Protein 1T4W (pdb70)

Sequence (196 aa):
EKWMEIDVLKQKVAKSSDMAFAISSEHEKYLWTKMGCLVPIQVKWKLDKRHFNSNLSLRIRFVKYDKKENVEYAIRNPRSDVMKCRSHTEREQHFPFDSFFYIRNSEHEFSYSAEKGSTFTLIMYPGAVQANFDIIFMCQEKCLDLDDRRKTMCLAVFLDDENGNEILHAYIKQVRIVAYPRRDWKNFCEREDAKQ

Secondary structure (DSSP, 8-state):
--EEEEEE-HHHHTT-SSEEEEE-TT--EEEEE-TT--EEEEEEEE--TTTTT---EEEEEEEEE-SSS-HHHHTT-TT-BPPPPHHHHHT--SSSTT-SEEEES-SSEEEEE-BTBSEEEEE--TT--EEEEEEEESS-GGGS-HHHHTSEEEEEEEEE-TTS-EEEEEEEEEEEE-S-HHHHHHHHHHHHHH--

Solvent-accessible surface area: 10783 Å² total; per-residue (Å²): 132,7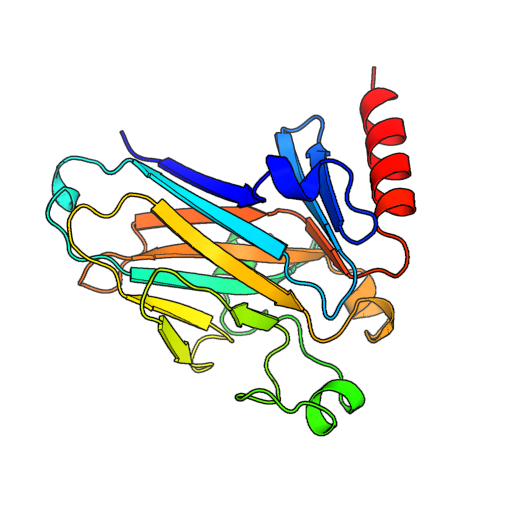8,120,10,77,2,45,3,40,85,136,125,0,52,195,29,84,47,13,0,21,11,71,9,53,124,147,65,27,18,0,4,0,72,41,42,22,80,0,8,2,36,0,90,6,86,30,15,155,195,11,142,117,15,75,9,28,0,64,0,6,2,0,32,25,38,156,189,54,94,27,77,133,0,0,101,14,57,169,6,19,6,124,18,26,168,56,21,40,128,180,16,156,64,165,14,99,93,2,4,1,9,5,108,111,27,98,11,124,84,59,63,46,57,157,164,4,12,13,7,32,0,71,9,124,63,50,8,86,51,0,49,7,14,0,16,0,40,0,39,29,175,44,14,88,109,93,25,91,163,72,25,12,0,0,0,0,1,0,9,16,102,128,52,84,59,20,19,56,12,54,0,51,35,1,72,0,16,65,136,0,61,151,26,61,98,75,13,30,105,141,28,117,62,100,223

Foldseek 3Di:
DKAKEKDWPCVVQVDDFFKHWDAFPVRFIEIEGAFPDWTKMKMFMDDDDVQQQFFKKKKKAKFWAAPVADDVRTVQQLPGHDWAAPVLLVVAPDPPSGHQKDKAPWPFDWDFDSVSHTIIMGGGGRNDGMIIIIMGGRHFLVRDDPVRNNIFMKIKMFMATPVGHTDYMYIRRGYHHDDGNVVVVVVSVVVRVVVD

Organism: Caenorhabditis elegans (NCBI:txid6239)

Nearest PDB structures (foldseek):
  1t4w-assembly1_A  TM=1.005E+00  e=4.406E-43  Caenorhabditis elegans
  7b4b-assembly1_D  TM=7.437E-01  e=6.071E-10  Homo sapiens
  2x0v-assembly1_A  TM=7.524E-01  e=1.869E-09  Homo sapiens
  8rbb-assembly1_A  TM=7.279E-01  e=1.411E-09  Homo sapiens
  4mzr-assembly1_B  TM=7.602E-01  e=5.143E-09  Homo sapiens

Structure (mmCIF, N/CA/C/O backbone):
data_1T4W
#
_entry.id   1T4W
#
_cell.length_a   39.360
_cell.length_b   68.430
_cell.length_c   88.180
_cell.angle_alpha   90.00
_cell.angle_beta   90.00
_cell.angle_gamma   90.00
#
_symmetry.space_group_name_H-M   'P 21 21 21'
#
loop_
_entity.id
_entity.type
_entity.pdbx_description
1 polymer 'C.Elegans p53 tumor suppressor-like transcription factor'
2 non-polymer 'ZINC ION'
3 water water
#
loop_
_atom_site.group_PDB
_atom_site.id
_atom_site.type_symbol
_atom_site.label_atom_id
_atom_site.label_alt_id
_atom_site.label_comp_id
_atom_site.label_asym_id
_atom_site.label_entity_id
_atom_site.label_seq_id
_atom_site.pdbx_PDB_ins_code
_atom_site.Cartn_x
_atom_site.Cartn_y
_atom_site.Cartn_z
_atom_site.occupancy
_atom_site.B_iso_or_equiv
_atom_site.auth_seq_id
_atom_site.auth_comp_id
_atom_site.auth_asym_id
_atom_site.auth_atom_id
_atom_site.pdbx_PDB_model_num
ATOM 1 N N . GLU A 1 1 ? 53.212 37.898 8.510 1.00 63.02 223 GLU A N 1
ATOM 2 C CA . GLU A 1 1 ? 52.162 37.056 7.865 1.00 61.74 223 GLU A CA 1
ATOM 3 C C . GLU A 1 1 ? 50.919 37.876 7.518 1.00 64.18 223 GLU A C 1
ATOM 4 O O . GLU A 1 1 ? 50.672 38.178 6.348 1.00 65.67 223 GLU A O 1
ATOM 10 N N . LYS A 1 2 ? 50.128 38.212 8.535 1.00 47.92 224 LYS A N 1
ATOM 11 C CA . LYS A 1 2 ? 48.921 39.002 8.328 1.00 40.15 224 LYS A CA 1
ATOM 12 C C . LYS A 1 2 ? 48.662 39.940 9.503 1.00 26.72 224 LYS A C 1
ATOM 13 O O . LYS A 1 2 ? 48.928 39.601 10.656 1.00 32.30 224 LYS A O 1
ATOM 19 N N . TRP A 1 3 ? 48.156 41.130 9.213 1.00 23.72 225 TRP A N 1
ATOM 20 C CA . TRP A 1 3 ? 47.835 42.072 10.286 1.00 21.65 225 TRP A CA 1
ATOM 21 C C . TRP A 1 3 ? 46.777 43.049 9.824 1.00 29.67 225 TRP A C 1
ATOM 22 O O . TRP A 1 3 ? 46.486 43.151 8.620 1.00 24.26 225 TRP A O 1
ATOM 33 N N . MET A 1 4 ? 46.186 43.752 10.785 1.00 24.45 226 MET A N 1
ATOM 34 C CA . MET A 1 4 ? 45.195 44.773 10.470 1.00 24.47 226 MET A CA 1
ATOM 35 C C . MET A 1 4 ? 45.278 45.877 11.505 1.00 26.16 226 MET A C 1
ATOM 36 O O . MET A 1 4 ? 45.567 45.629 12.676 1.00 29.33 226 MET A O 1
ATOM 41 N N . GLU A 1 5 ? 45.063 47.107 11.060 1.00 25.21 227 GLU A N 1
ATOM 42 C CA . GLU A 1 5 ? 45.115 48.254 11.950 1.00 24.93 227 GLU A CA 1
ATOM 43 C C . GLU A 1 5 ? 43.985 49.190 11.622 1.00 27.78 227 GLU A C 1
ATOM 44 O O . GLU A 1 5 ? 43.578 49.283 10.462 1.00 19.57 227 GLU A O 1
ATOM 50 N N . ILE A 1 6 ? 43.461 49.863 12.645 1.00 19.80 228 ILE A N 1
ATOM 51 C CA . ILE A 1 6 ? 42.441 50.861 12.411 1.00 20.76 228 ILE A CA 1
ATOM 52 C C . ILE A 1 6 ? 43.033 52.165 12.972 1.00 21.56 228 ILE A C 1
ATOM 53 O O . ILE A 1 6 ? 43.646 52.164 14.026 1.00 20.26 228 ILE A O 1
ATOM 58 N N . ASP A 1 7 ? 42.897 53.265 12.237 1.00 17.61 229 ASP A N 1
ATOM 59 C CA . ASP A 1 7 ? 43.436 54.544 12.688 1.00 24.20 229 ASP A CA 1
ATOM 60 C C . ASP A 1 7 ? 42.585 55.678 12.151 1.00 20.67 229 ASP A C 1
ATOM 61 O O . ASP A 1 7 ? 41.790 55.481 11.240 1.00 18.39 229 ASP A O 1
ATOM 66 N N . VAL A 1 8 ? 42.741 56.874 12.702 1.00 23.46 230 VAL A N 1
ATOM 67 C CA . VAL A 1 8 ? 41.999 57.994 12.130 1.00 29.36 230 VAL A CA 1
ATOM 68 C C . VAL A 1 8 ? 42.973 58.567 11.086 1.00 29.13 230 VAL A C 1
ATOM 69 O O . VAL A 1 8 ? 44.160 58.278 11.132 1.00 34.90 230 VAL A O 1
ATOM 73 N N . LEU A 1 9 ? 42.475 59.339 10.131 1.00 29.66 231 LEU A N 1
ATOM 74 C CA . LEU A 1 9 ? 43.349 59.952 9.136 1.00 23.18 231 LEU A CA 1
ATOM 75 C C . LEU A 1 9 ? 44.026 61.124 9.850 1.00 30.39 231 LEU A C 1
ATOM 76 O O . LEU A 1 9 ? 43.468 62.208 9.931 1.00 27.81 231 LEU A O 1
ATOM 81 N N . LYS A 1 10 ? 45.228 60.883 10.363 1.00 25.42 232 LYS A N 1
ATOM 82 C CA . LYS A 1 10 ? 45.982 61.862 11.127 1.00 45.45 232 LYS A CA 1
ATOM 83 C C . LYS A 1 10 ? 46.099 63.262 10.565 1.00 49.50 232 LYS A C 1
ATOM 84 O O . LYS A 1 10 ? 45.960 64.239 11.300 1.00 45.64 232 LYS A O 1
ATOM 90 N N . GLN A 1 11 ? 46.350 63.370 9.270 1.00 43.57 233 GLN A N 1
ATOM 91 C CA . GLN A 1 11 ? 46.479 64.676 8.649 1.00 54.86 233 GLN A CA 1
ATOM 92 C C . GLN A 1 11 ? 45.366 65.590 9.134 1.00 49.10 233 GLN A C 1
ATOM 93 O O . GLN A 1 11 ? 45.618 66.640 9.716 1.00 58.88 233 GLN A O 1
ATOM 99 N N . LYS A 1 12 ? 44.128 65.179 8.910 1.00 46.92 234 LYS A N 1
ATOM 100 C CA . LYS A 1 12 ? 42.990 65.995 9.303 1.00 47.34 234 LYS A CA 1
ATOM 101 C C . LYS A 1 12 ? 42.746 66.080 10.804 1.00 38.63 234 LYS A C 1
ATOM 102 O O . LYS A 1 12 ? 42.446 67.146 11.331 1.00 49.99 234 LYS A O 1
ATOM 108 N N . VAL A 1 13 ? 42.883 64.965 11.502 1.00 43.21 235 VAL A N 1
ATOM 109 C CA . VAL A 1 13 ? 42.641 64.966 12.937 1.00 48.69 235 VAL A CA 1
ATOM 110 C C . VAL A 1 13 ? 43.645 65.802 13.740 1.00 42.51 235 VAL A C 1
ATOM 111 O O . VAL A 1 13 ? 43.274 66.461 14.709 1.00 49.14 235 VAL A O 1
ATOM 115 N N . ALA A 1 14 ? 44.901 65.781 13.308 1.00 46.04 236 ALA A N 1
ATOM 116 C CA . ALA A 1 14 ? 46.010 66.493 13.945 1.00 33.80 236 ALA A CA 1
ATOM 117 C C . ALA A 1 14 ? 45.714 67.725 14.817 1.00 38.25 236 ALA A C 1
ATOM 118 O O . ALA A 1 14 ? 46.065 67.740 15.997 1.00 40.26 236 ALA A O 1
ATOM 120 N N . LYS A 1 15 ? 45.087 68.755 14.256 1.00 31.43 237 LYS A N 1
ATOM 121 C CA . LYS A 1 15 ? 44.797 69.967 15.033 1.00 35.27 237 LYS A CA 1
ATOM 122 C C . LYS A 1 15 ? 43.328 70.352 15.085 1.00 43.06 237 LYS A C 1
ATOM 123 O O . LYS A 1 15 ? 42.997 71.495 15.396 1.00 34.68 237 LYS A O 1
ATOM 129 N N . SER A 1 16 ? 42.447 69.399 14.796 1.00 32.93 238 SER A N 1
ATOM 130 C CA . SER A 1 16 ? 41.018 69.664 14.798 1.00 22.37 238 SER A CA 1
ATOM 131 C C . SER A 1 16 ? 40.476 69.984 16.193 1.00 30.98 238 SER A C 1
ATOM 132 O O . SER A 1 16 ? 40.929 69.422 17.188 1.00 27.53 238 SER A O 1
ATOM 135 N N . SER A 1 17 ? 39.501 70.886 16.257 1.00 26.15 239 SER A N 1
ATOM 136 C CA . SER A 1 17 ? 38.875 71.239 17.527 1.00 35.31 239 SER A CA 1
ATOM 137 C C . SER A 1 17 ? 37.845 70.187 17.890 1.00 30.79 239 SER A C 1
ATOM 138 O O . SER A 1 17 ? 37.556 69.980 19.061 1.00 35.37 239 SER A O 1
ATOM 141 N N . ASP A 1 18 ? 37.312 69.521 16.870 1.00 26.30 240 ASP A N 1
ATOM 142 C CA . ASP A 1 18 ? 36.253 68.525 17.026 1.00 28.15 240 ASP A CA 1
ATOM 143 C C . ASP A 1 18 ? 36.617 67.097 17.357 1.00 26.97 240 ASP A C 1
ATOM 144 O O . ASP A 1 18 ? 35.722 66.299 17.654 1.00 23.24 240 ASP A O 1
ATOM 149 N N . MET A 1 19 ? 37.898 66.760 17.259 1.00 24.96 241 MET A N 1
ATOM 150 C CA . MET A 1 19 ? 38.344 65.392 17.536 1.00 22.21 241 MET A CA 1
ATOM 151 C C . MET A 1 19 ? 39.838 65.357 17.739 1.00 18.88 241 MET A C 1
ATOM 152 O O . MET A 1 19 ? 40.550 66.251 17.296 1.00 23.94 241 MET A O 1
ATOM 157 N N . ALA A 1 20 ? 40.306 64.290 18.375 1.00 21.77 242 ALA A N 1
ATOM 158 C CA . ALA A 1 20 ? 41.717 64.118 18.679 1.00 22.91 242 ALA A CA 1
ATOM 159 C C . ALA A 1 20 ? 41.973 62.630 18.892 1.00 29.26 242 ALA A C 1
ATOM 160 O O . ALA A 1 20 ? 41.105 61.897 19.377 1.00 21.93 242 ALA A O 1
ATOM 162 N N . PHE A 1 21 ? 43.178 62.201 18.548 1.00 27.10 243 PHE A N 1
ATOM 163 C CA . PHE A 1 21 ? 43.570 60.802 18.649 1.00 28.96 243 PHE A CA 1
ATOM 164 C C . PHE A 1 21 ? 44.897 60.698 19.363 1.00 30.45 243 PHE A C 1
ATOM 165 O O . PHE A 1 21 ? 45.737 61.585 19.247 1.00 32.62 243 PHE A O 1
ATOM 173 N N . ALA A 1 22 ? 45.088 59.625 20.119 1.00 23.51 244 ALA A N 1
ATOM 174 C CA . ALA A 1 22 ? 46.357 59.436 20.802 1.00 23.63 244 ALA A CA 1
ATOM 175 C C . ALA A 1 22 ? 46.563 57.954 21.072 1.00 31.47 244 ALA A C 1
ATOM 176 O O . ALA A 1 22 ? 45.640 57.138 20.932 1.00 22.33 244 ALA A O 1
ATOM 178 N N . ILE A 1 23 ? 47.786 57.622 21.460 1.00 26.42 245 ILE A N 1
ATOM 179 C CA . ILE A 1 23 ? 48.165 56.260 21.772 1.00 27.69 245 ILE A CA 1
ATOM 180 C C . ILE A 1 23 ? 48.573 56.315 23.214 1.00 32.29 245 ILE A C 1
ATOM 181 O O . ILE A 1 23 ? 49.100 57.334 23.654 1.00 30.59 245 ILE A O 1
ATOM 186 N N . SER A 1 24 ? 48.331 55.236 23.953 1.00 21.12 246 SER A N 1
ATOM 187 C CA . SER A 1 24 ? 48.718 55.205 25.350 1.00 24.09 246 SER A CA 1
ATOM 188 C C . SER A 1 24 ? 50.161 54.724 25.414 1.00 42.56 246 SER A C 1
ATOM 189 O O . SER A 1 24 ? 50.746 54.364 24.388 1.00 35.31 246 SER A O 1
ATOM 192 N N . SER A 1 25 ? 50.735 54.729 26.611 1.00 38.18 247 SER A N 1
ATOM 193 C CA . SER A 1 25 ? 52.102 54.267 26.788 1.00 54.29 247 SER A CA 1
ATOM 194 C C . SER A 1 25 ? 52.134 52.792 26.405 1.00 50.95 247 SER A C 1
ATOM 195 O O . SER A 1 25 ? 53.177 52.268 26.033 1.00 52.33 247 SER A O 1
ATOM 198 N N . GLU A 1 26 ? 50.981 52.129 26.493 1.00 49.35 248 GLU A N 1
ATOM 199 C CA . GLU A 1 26 ? 50.885 50.718 26.132 1.00 48.44 248 GLU A CA 1
ATOM 200 C C . GLU A 1 26 ? 50.555 50.555 24.649 1.00 41.09 248 GLU A C 1
ATOM 201 O O . GLU A 1 26 ? 50.266 49.458 24.182 1.00 39.47 248 GLU A O 1
ATOM 207 N N . HIS A 1 27 ? 50.581 51.661 23.918 1.00 36.21 249 HIS A N 1
ATOM 208 C CA . HIS A 1 27 ? 50.318 51.642 22.478 1.00 45.78 249 HIS A CA 1
ATOM 209 C C . HIS A 1 27 ? 48.883 51.344 22.009 1.00 44.09 249 HIS A C 1
ATOM 210 O O . HIS A 1 27 ? 48.663 51.012 20.852 1.00 35.37 249 HIS A O 1
ATOM 217 N N . GLU A 1 28 ? 47.917 51.458 22.909 1.00 33.16 250 GLU A N 1
ATOM 218 C CA . GLU A 1 28 ? 46.523 51.251 22.569 1.00 27.00 250 GLU A CA 1
ATOM 219 C C . GLU A 1 28 ? 46.002 52.582 22.042 1.00 22.74 250 GLU A C 1
ATOM 220 O O . GLU A 1 28 ? 46.512 53.650 22.408 1.00 19.13 250 GLU A O 1
ATOM 226 N N . LYS A 1 29 ? 44.986 52.528 21.192 1.00 22.21 251 LYS A N 1
ATOM 227 C CA . LYS A 1 29 ? 44.467 53.733 20.567 1.00 18.47 251 LYS A CA 1
ATOM 228 C C . LYS A 1 29 ? 43.256 54.368 21.220 1.00 19.84 251 LYS A C 1
ATOM 229 O O . LYS A 1 29 ? 42.299 53.683 21.573 1.00 20.87 251 LYS A O 1
ATOM 235 N N . TYR A 1 30 ? 43.304 55.691 21.348 1.00 19.62 252 TYR A N 1
ATOM 236 C CA . TYR A 1 30 ? 42.224 56.457 21.976 1.00 26.44 252 TYR A CA 1
ATOM 237 C C . TYR A 1 30 ? 41.714 57.568 21.079 1.00 23.20 252 TYR A C 1
ATOM 238 O O . TYR A 1 30 ? 42.485 58.318 20.480 1.00 21.92 252 TYR A O 1
ATOM 247 N N . LEU A 1 31 ? 40.399 57.672 20.989 1.00 21.04 253 LEU A N 1
ATOM 248 C CA . LEU A 1 31 ? 39.775 58.719 20.192 1.00 18.04 253 LEU A CA 1
ATOM 249 C C . LEU A 1 31 ? 38.789 59.538 21.038 1.00 17.73 253 LEU A C 1
ATOM 250 O O . LEU A 1 31 ? 38.032 58.981 21.835 1.00 16.98 253 LEU A O 1
ATOM 255 N N . TRP A 1 32 ? 38.823 60.856 20.879 1.00 18.04 254 TRP A N 1
ATOM 256 C CA . TRP A 1 32 ? 37.864 61.730 21.553 1.00 20.58 254 TRP A CA 1
ATOM 257 C C . TRP A 1 32 ? 37.302 62.526 20.396 1.00 21.58 254 TRP A C 1
ATOM 258 O O . TRP A 1 32 ? 38.066 63.001 19.556 1.00 19.06 254 TRP A O 1
ATOM 269 N N . THR A 1 33 ? 35.983 62.668 20.337 1.00 16.37 255 THR A N 1
ATOM 270 C CA . THR A 1 33 ? 35.352 63.442 19.253 1.00 15.26 255 THR A CA 1
ATOM 271 C C . THR A 1 33 ? 34.021 63.994 19.742 1.00 23.20 255 THR A C 1
ATOM 272 O O . THR A 1 33 ? 33.451 63.477 20.703 1.00 20.86 255 THR A O 1
ATOM 276 N N . LYS A 1 34 ? 33.535 65.051 19.095 1.00 21.40 256 LYS A N 1
ATOM 277 C CA . LYS A 1 34 ? 32.229 65.608 19.450 1.00 26.50 256 LYS A CA 1
ATOM 278 C C . LYS A 1 34 ? 31.227 64.768 18.669 1.00 26.07 256 LYS A C 1
ATOM 279 O O . LYS A 1 34 ? 31.602 64.132 17.682 1.00 17.61 256 LYS A O 1
ATOM 285 N N . MET A 1 35 ? 29.960 64.760 19.079 1.00 18.41 257 MET A N 1
ATOM 286 C CA . MET A 1 35 ? 28.980 63.996 18.311 1.00 26.93 257 MET A CA 1
ATOM 287 C C . MET A 1 35 ? 28.616 64.829 17.074 1.00 25.99 257 MET A C 1
ATOM 288 O O . MET A 1 35 ? 28.895 66.023 17.031 1.00 22.96 257 MET A O 1
ATOM 293 N N . GLY A 1 36 ? 28.027 64.208 16.059 1.00 19.64 258 GLY A N 1
ATOM 294 C CA . GLY A 1 36 ? 27.678 64.962 14.864 1.00 17.06 258 GLY A CA 1
ATOM 295 C C . GLY A 1 36 ? 28.866 65.408 14.018 1.00 23.84 258 GLY A C 1
ATOM 296 O O . GLY A 1 36 ? 28.720 66.269 13.161 1.00 26.65 258 GLY A O 1
ATOM 297 N N . CYS A 1 37 ? 30.049 64.850 14.246 1.00 24.61 259 CYS A N 1
ATOM 298 C CA . CYS A 1 37 ? 31.214 65.244 13.445 1.00 23.53 259 CYS A CA 1
ATOM 299 C C . CYS A 1 37 ? 31.790 64.044 12.710 1.00 28.20 259 CYS A C 1
ATOM 300 O O . CYS A 1 37 ? 31.855 62.940 13.264 1.00 21.73 259 CYS A O 1
ATOM 303 N N . LEU A 1 38 ? 32.205 64.273 11.468 1.00 22.34 260 LEU A N 1
ATOM 304 C CA . LEU A 1 38 ? 32.769 63.222 10.620 1.00 37.44 260 LEU A CA 1
ATOM 305 C C . LEU A 1 38 ? 34.186 62.885 11.026 1.00 25.36 260 LEU A C 1
ATOM 306 O O . LEU A 1 38 ? 35.083 63.721 10.929 1.00 28.41 260 LEU A O 1
ATOM 311 N N . VAL A 1 39 ? 34.383 61.668 11.518 1.00 28.36 261 VAL A N 1
ATOM 312 C CA . VAL A 1 39 ? 35.714 61.240 11.917 1.00 15.48 261 VAL A CA 1
ATOM 313 C C . VAL A 1 39 ? 36.254 60.375 10.770 1.00 22.26 261 VAL A C 1
ATOM 314 O O . VAL A 1 39 ? 35.677 59.348 10.430 1.00 18.86 261 VAL A O 1
ATOM 318 N N . PRO A 1 40 ? 37.373 60.793 10.166 1.00 22.28 262 PRO A N 1
ATOM 319 C CA . PRO A 1 40 ? 38.010 60.076 9.052 1.00 21.96 262 PRO A CA 1
ATOM 320 C C . PRO A 1 40 ? 38.797 58.847 9.520 1.00 21.79 262 PRO A C 1
ATOM 321 O O . PRO A 1 40 ? 39.822 58.963 10.183 1.00 22.80 262 PRO A O 1
ATOM 325 N N . ILE A 1 41 ? 38.289 57.672 9.180 1.00 19.92 263 ILE A N 1
ATOM 326 C CA . ILE A 1 41 ? 38.918 56.410 9.568 1.00 24.15 263 ILE A CA 1
ATOM 327 C C . ILE A 1 41 ? 39.604 55.738 8.373 1.00 20.61 263 ILE A C 1
ATOM 328 O O . ILE A 1 41 ? 39.143 55.830 7.223 1.00 21.12 263 ILE A O 1
ATOM 333 N N . GLN A 1 42 ? 40.716 55.080 8.650 1.00 17.10 264 GLN A N 1
ATOM 334 C CA . GLN A 1 42 ? 41.402 54.319 7.610 1.00 23.77 264 GLN A CA 1
ATOM 335 C C . GLN A 1 42 ? 41.693 52.946 8.192 1.00 23.68 264 GLN A C 1
ATOM 336 O O . GLN A 1 42 ? 42.363 52.847 9.215 1.00 19.71 264 GLN A O 1
ATOM 342 N N . VAL A 1 43 ? 41.167 51.898 7.569 1.00 19.21 265 VAL A N 1
ATOM 343 C CA . VAL A 1 43 ? 41.439 50.536 8.035 1.00 17.73 265 VAL A CA 1
ATOM 344 C C . VAL A 1 43 ? 42.419 49.910 7.027 1.00 25.53 265 VAL A C 1
ATOM 345 O O . VAL A 1 43 ? 42.164 49.920 5.830 1.00 22.05 265 VAL A O 1
ATOM 349 N N . LYS A 1 44 ? 43.539 49.381 7.510 1.00 18.35 266 LYS A N 1
ATOM 350 C CA . LYS A 1 44 ? 44.525 48.792 6.613 1.00 21.13 266 LYS A CA 1
ATOM 351 C C . LYS A 1 44 ? 44.865 47.378 7.051 1.00 27.06 266 LYS A C 1
ATOM 352 O O . LYS A 1 44 ? 44.764 47.041 8.237 1.00 20.24 266 LYS A O 1
ATOM 358 N N . TRP A 1 45 ? 45.255 46.541 6.098 1.00 19.97 267 TRP A N 1
ATOM 359 C CA . TRP A 1 45 ? 45.636 45.180 6.439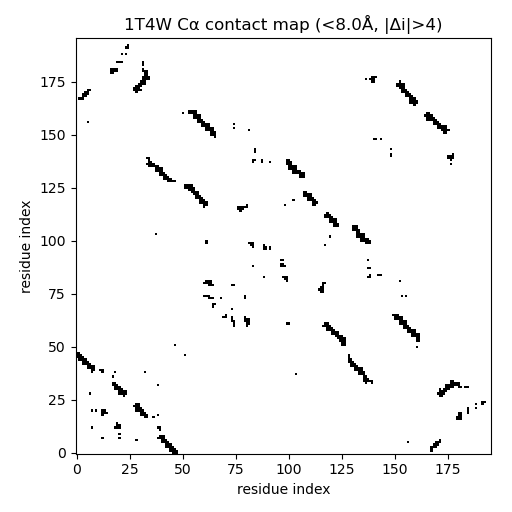 1.00 22.24 267 TRP A CA 1
ATOM 360 C C . TRP A 1 45 ? 46.570 44.550 5.415 1.00 29.26 267 TRP A C 1
ATOM 361 O O . TRP A 1 45 ? 46.702 45.034 4.295 1.00 24.79 267 TRP A O 1
ATOM 372 N N . LYS A 1 46 ? 47.232 43.480 5.843 1.00 28.52 268 LYS A N 1
ATOM 373 C CA . LYS A 1 46 ? 48.099 42.692 4.990 1.00 29.60 268 LYS A CA 1
ATOM 374 C C . LYS A 1 46 ? 47.615 41.247 5.159 1.00 34.72 268 LYS A C 1
ATOM 375 O O . LYS A 1 46 ? 47.454 40.754 6.280 1.00 23.61 268 LYS A O 1
ATOM 381 N N . LEU A 1 47 ? 47.367 40.582 4.041 1.00 31.10 269 LEU A N 1
ATOM 382 C CA . LEU A 1 47 ? 46.873 39.215 4.071 1.00 48.23 269 LEU A CA 1
ATOM 383 C C . LEU A 1 47 ? 47.921 38.166 3.784 1.00 52.26 269 LEU A C 1
ATOM 384 O O . LEU A 1 47 ? 48.955 38.441 3.185 1.00 42.21 269 LEU A O 1
ATOM 389 N N . ASP A 1 48 ? 47.638 36.949 4.224 1.00 62.54 270 ASP A N 1
ATOM 390 C CA . ASP A 1 48 ? 48.541 35.845 3.994 1.00 65.16 270 ASP A CA 1
ATOM 391 C C . ASP A 1 48 ? 48.292 35.277 2.607 1.00 63.05 270 ASP A C 1
ATOM 392 O O . ASP A 1 48 ? 47.567 35.854 1.789 1.00 53.86 270 ASP A O 1
ATOM 397 N N . LYS A 1 49 ? 48.890 34.125 2.360 1.00 67.80 271 LYS A N 1
ATOM 398 C CA . LYS A 1 49 ? 48.802 33.463 1.074 1.00 68.68 271 LYS A CA 1
ATOM 399 C C . LYS A 1 49 ? 47.403 32.988 0.686 1.00 61.19 271 LYS A C 1
ATOM 400 O O . LYS A 1 49 ? 46.894 33.329 -0.385 1.00 43.46 271 LYS A O 1
ATOM 406 N N . ARG A 1 50 ? 46.772 32.215 1.560 1.00 63.0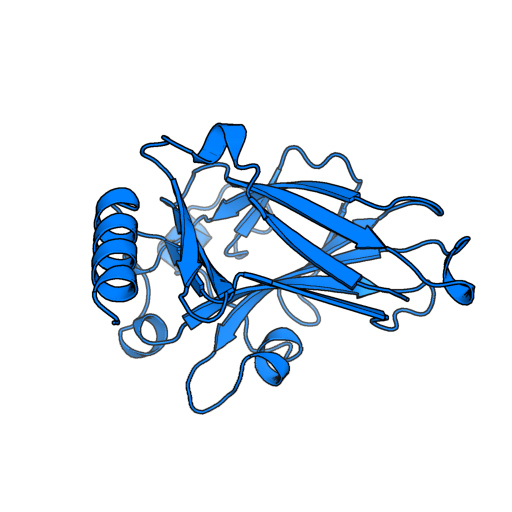0 272 ARG A N 1
ATOM 407 C CA . ARG A 1 50 ? 45.454 31.681 1.250 1.00 66.82 272 ARG A CA 1
ATOM 408 C C . ARG A 1 50 ? 44.331 32.688 1.005 1.00 68.30 272 ARG A C 1
ATOM 409 O O . ARG A 1 50 ? 43.289 32.326 0.455 1.00 63.26 272 ARG A O 1
ATOM 417 N N . HIS A 1 51 ? 44.529 33.945 1.387 1.00 59.68 273 HIS A N 1
ATOM 418 C CA . HIS A 1 51 ? 43.477 34.937 1.190 1.00 55.59 273 HIS A CA 1
ATOM 419 C C . HIS A 1 51 ? 43.754 35.913 0.053 1.00 57.17 273 HIS A C 1
ATOM 420 O O . HIS A 1 51 ? 42.866 36.664 -0.371 1.00 47.02 273 HIS A O 1
ATOM 427 N N . PHE A 1 52 ? 44.976 35.877 -0.464 1.00 55.19 274 PHE A N 1
ATOM 428 C CA . PHE A 1 52 ? 45.363 36.783 -1.533 1.00 54.93 274 PHE A CA 1
ATOM 429 C C . PHE A 1 52 ? 44.294 37.074 -2.587 1.00 50.57 274 PHE A C 1
ATOM 430 O O . PHE A 1 52 ? 44.143 38.214 -3.015 1.00 47.59 274 PHE A O 1
ATOM 438 N N . ASN A 1 53 ? 43.547 36.062 -3.014 1.00 54.34 275 ASN A N 1
ATOM 439 C CA . ASN A 1 53 ? 42.524 36.297 -4.033 1.00 52.80 275 ASN A CA 1
ATOM 440 C C . ASN A 1 53 ? 41.098 36.208 -3.495 1.00 51.52 275 ASN A C 1
ATOM 441 O O . ASN A 1 53 ? 40.136 36.110 -4.258 1.00 50.49 275 ASN A O 1
ATOM 446 N N . SER A 1 54 ? 40.962 36.268 -2.177 1.00 44.86 276 SER A N 1
ATOM 447 C CA . SER A 1 54 ? 39.649 36.173 -1.558 1.00 37.97 276 SER A CA 1
ATOM 448 C C . SER A 1 54 ? 38.787 37.418 -1.671 1.00 26.58 276 SER A C 1
ATOM 449 O O . SER A 1 54 ? 39.273 38.545 -1.690 1.00 30.71 276 SER A O 1
ATOM 452 N N . ASN A 1 55 ? 37.487 37.204 -1.766 1.00 32.62 277 ASN A N 1
ATOM 453 C CA . ASN A 1 55 ? 36.577 38.315 -1.793 1.00 36.99 277 ASN A CA 1
ATOM 454 C C . ASN A 1 55 ? 36.344 38.518 -0.299 1.00 39.73 277 ASN A C 1
ATOM 455 O O . ASN A 1 55 ? 35.965 37.588 0.391 1.00 49.52 277 ASN A O 1
ATOM 460 N N . LEU A 1 56 ? 36.576 39.718 0.204 1.00 32.41 278 LEU A N 1
ATOM 461 C CA . LEU A 1 56 ? 36.412 39.961 1.632 1.00 36.36 278 LEU A CA 1
ATOM 462 C C . LEU A 1 56 ? 35.377 41.011 1.968 1.00 30.60 278 LEU A C 1
ATOM 463 O O . LEU A 1 56 ? 34.933 41.763 1.103 1.00 24.85 278 LEU A O 1
ATOM 468 N N . SER A 1 57 ? 34.974 41.027 3.234 1.00 26.56 279 SER A N 1
ATOM 469 C CA . SER A 1 57 ? 34.036 42.023 3.732 1.00 28.46 279 SER A CA 1
ATOM 470 C C . SER A 1 57 ? 34.578 42.550 5.069 1.00 26.79 279 SER A C 1
ATOM 471 O O . SER A 1 57 ? 35.352 41.876 5.762 1.00 24.79 279 SER A O 1
ATOM 474 N N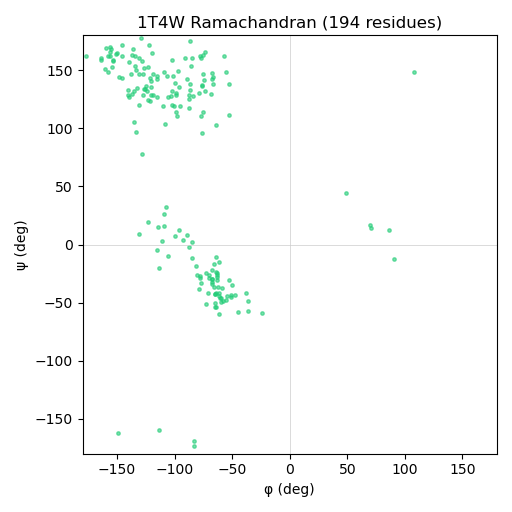 . LEU A 1 58 ? 34.212 43.776 5.410 1.00 23.01 280 LEU A N 1
ATOM 475 C CA . LEU A 1 58 ? 34.670 44.363 6.658 1.00 20.06 280 LEU A CA 1
ATOM 476 C C . LEU A 1 58 ? 33.459 44.743 7.514 1.00 27.22 280 LEU A C 1
ATOM 477 O O . LEU A 1 58 ? 32.584 45.481 7.069 1.00 24.13 280 LEU A O 1
ATOM 482 N N . ARG A 1 59 ? 33.405 44.224 8.732 1.00 17.17 281 ARG A N 1
ATOM 483 C CA . ARG A 1 59 ? 32.308 44.547 9.632 1.00 25.98 281 ARG A CA 1
ATOM 484 C C . ARG A 1 59 ? 32.787 45.616 10.610 1.00 19.37 281 ARG A C 1
ATOM 485 O O . ARG A 1 59 ? 33.918 45.562 11.104 1.00 18.62 281 ARG A O 1
ATOM 493 N N . ILE A 1 60 ? 31.921 46.584 10.883 1.00 18.92 282 ILE A N 1
ATOM 494 C CA . ILE A 1 60 ? 32.236 47.688 11.787 1.00 19.64 282 ILE A CA 1
ATOM 495 C C . ILE A 1 60 ? 31.193 47.716 12.913 1.00 18.60 282 ILE A C 1
ATOM 496 O O . ILE A 1 60 ? 29.998 47.785 12.650 1.00 17.59 282 ILE A O 1
ATOM 501 N N . ARG A 1 61 ? 31.663 47.661 14.152 1.00 16.00 283 ARG A N 1
ATOM 502 C CA . ARG A 1 61 ? 30.794 47.670 15.321 1.00 20.71 283 ARG A CA 1
ATOM 503 C C . ARG A 1 61 ? 31.223 48.737 16.317 1.00 22.86 283 ARG A C 1
ATOM 504 O O . ARG A 1 61 ? 32.374 49.185 16.327 1.00 19.17 283 ARG A O 1
ATOM 512 N N . PHE A 1 62 ? 30.285 49.137 17.163 1.00 17.73 284 PHE A N 1
ATOM 513 C CA . PHE A 1 62 ? 30.581 50.113 18.185 1.00 15.97 284 PHE A CA 1
ATOM 514 C C . PHE A 1 62 ? 29.925 49.552 19.444 1.00 21.02 284 PHE A C 1
ATOM 515 O O . PHE A 1 62 ? 28.692 49.575 19.614 1.00 19.21 284 PHE A O 1
ATOM 523 N N . VAL A 1 63 ? 30.782 49.033 20.317 1.00 17.15 285 VAL A N 1
ATOM 524 C CA . VAL A 1 63 ? 30.356 48.358 21.537 1.00 19.37 285 VAL A CA 1
ATOM 525 C C . VAL A 1 63 ? 30.905 48.944 22.835 1.00 20.46 285 VAL A C 1
ATOM 526 O O . VAL A 1 63 ? 31.778 49.825 22.829 1.00 21.35 285 VAL A 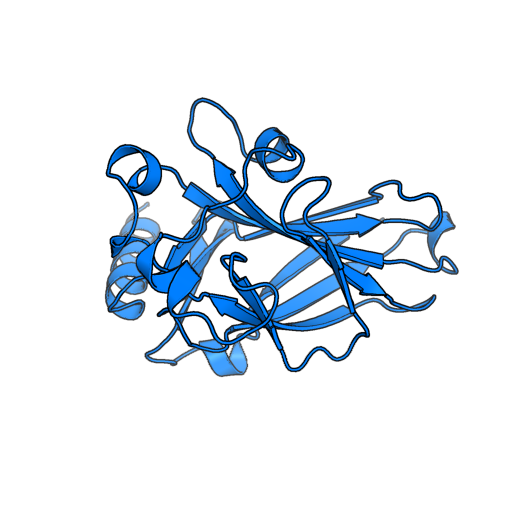O 1
ATOM 530 N N . LYS A 1 64 ? 30.385 48.442 23.951 1.00 21.97 286 LYS A N 1
ATOM 531 C CA . LYS A 1 64 ? 30.840 48.880 25.267 1.00 21.88 286 LYS A CA 1
ATOM 532 C C . LYS A 1 64 ? 31.325 47.672 26.048 1.00 26.21 286 LYS A C 1
ATOM 533 O O . LYS A 1 64 ? 30.874 46.554 25.817 1.00 29.83 286 LYS A O 1
ATOM 539 N N . TYR A 1 65 ? 32.249 47.901 26.970 1.00 24.67 287 TYR A N 1
ATOM 540 C CA . TYR A 1 65 ? 32.789 46.820 27.763 1.00 29.71 287 TYR A CA 1
ATOM 541 C C . TYR A 1 65 ? 33.318 47.409 29.062 1.00 35.07 287 TYR A C 1
ATOM 542 O O . TYR A 1 65 ? 33.392 48.628 29.218 1.00 30.77 287 TYR A O 1
ATOM 551 N N . ASP A 1 66 ? 33.672 46.550 30.005 1.00 47.11 288 ASP A N 1
ATOM 552 C CA . ASP A 1 66 ? 34.217 47.031 31.267 1.00 57.56 288 ASP A CA 1
ATOM 553 C C . ASP A 1 66 ? 35.186 45.998 31.807 1.00 61.95 288 ASP A C 1
ATOM 554 O O . ASP A 1 66 ? 35.644 45.121 31.071 1.00 64.91 288 ASP A O 1
ATOM 559 N N . LYS A 1 67 ? 35.498 46.097 33.092 1.00 76.53 289 LYS A N 1
ATOM 560 C CA . LYS A 1 67 ? 36.427 45.167 33.722 1.00 77.02 289 LYS A CA 1
ATOM 561 C C . LYS A 1 67 ? 35.849 43.758 33.797 1.00 79.48 289 LYS A C 1
ATOM 562 O O . LYS A 1 67 ? 36.586 42.776 33.746 1.00 81.02 289 LYS A O 1
ATOM 568 N N . LYS A 1 68 ? 34.528 43.664 33.900 1.00 79.76 290 LYS A N 1
ATOM 569 C CA . LYS A 1 68 ? 33.854 42.375 34.002 1.00 80.34 290 LYS A CA 1
ATOM 570 C C . LYS A 1 68 ? 33.712 41.612 32.680 1.00 85.30 290 LYS A C 1
ATOM 571 O O . LYS A 1 68 ? 33.633 40.381 32.672 1.00 88.17 290 LYS A O 1
ATOM 577 N N . GLU A 1 69 ? 33.673 42.334 31.565 1.00 80.10 291 GLU A N 1
ATOM 578 C CA . GLU A 1 69 ? 33.567 41.692 30.256 1.00 76.62 291 GLU A CA 1
ATOM 579 C C . GLU A 1 69 ? 34.595 42.340 29.342 1.00 69.96 291 GLU A C 1
ATOM 580 O O . GLU A 1 69 ? 34.343 43.403 28.775 1.00 72.75 291 GLU A O 1
ATOM 586 N N . ASN A 1 70 ? 35.751 41.690 29.214 1.00 58.98 292 ASN A N 1
ATOM 587 C CA . ASN A 1 70 ? 36.856 42.190 28.405 1.00 38.87 292 ASN A CA 1
ATOM 588 C C . ASN A 1 70 ? 36.586 42.460 26.930 1.00 39.42 292 ASN A C 1
ATOM 589 O O . ASN A 1 70 ? 35.613 41.978 26.338 1.00 27.86 292 ASN A O 1
ATOM 594 N N . VAL A 1 71 ? 37.483 43.237 26.337 1.00 26.35 293 VAL A N 1
ATOM 595 C CA . VAL A 1 71 ? 37.308 43.650 24.966 1.00 34.04 293 VAL A CA 1
ATOM 596 C C . VAL A 1 71 ? 37.128 42.528 23.948 1.00 17.94 293 VAL A C 1
ATOM 597 O O . VAL A 1 71 ? 36.205 42.590 23.145 1.00 25.00 293 VAL A O 1
ATOM 601 N N . GLU A 1 72 ? 37.983 41.501 23.988 1.00 22.81 294 GLU A N 1
ATOM 602 C CA . GLU A 1 72 ? 37.886 40.428 23.002 1.00 21.18 294 GLU A CA 1
ATOM 603 C C . GLU A 1 72 ? 36.515 39.774 23.060 1.00 25.66 294 GLU A C 1
ATOM 604 O O . GLU A 1 72 ? 35.933 39.433 22.024 1.00 18.64 294 GLU A O 1
ATOM 610 N N . TYR A 1 73 ? 35.957 39.632 24.257 1.00 19.51 295 TYR A N 1
ATOM 611 C CA . TYR A 1 73 ? 34.622 39.059 24.327 1.00 21.16 295 TYR A CA 1
ATOM 612 C C . TYR A 1 73 ? 33.577 40.069 23.828 1.00 19.50 295 TYR A C 1
ATOM 613 O O . TYR A 1 73 ? 32.737 39.761 22.978 1.00 19.03 295 TYR A O 1
ATOM 622 N N . ALA A 1 74 ? 33.626 41.280 24.367 1.00 19.26 296 ALA A N 1
ATOM 623 C CA . ALA A 1 74 ? 32.632 42.296 24.023 1.00 21.52 296 ALA A CA 1
ATOM 624 C C . ALA A 1 74 ? 32.471 42.582 22.534 1.00 21.51 296 ALA A C 1
ATOM 625 O O . ALA A 1 74 ? 31.348 42.674 22.029 1.00 18.55 296 ALA A O 1
ATOM 627 N N . ILE A 1 75 ? 33.583 42.698 21.817 1.00 15.18 297 ILE A N 1
ATOM 628 C CA . ILE A 1 75 ? 33.478 43.028 20.402 1.00 15.91 297 ILE A CA 1
ATOM 629 C C . ILE A 1 75 ? 32.824 41.969 19.547 1.00 22.17 297 ILE A C 1
ATOM 630 O O . ILE A 1 75 ? 32.400 42.259 18.430 1.00 20.31 297 ILE A O 1
ATOM 635 N N . ARG A 1 76 ? 32.732 40.743 20.064 1.00 18.46 298 ARG A N 1
ATOM 636 C CA . ARG A 1 76 ? 32.097 39.678 19.304 1.00 21.33 298 ARG A CA 1
ATOM 637 C C . ARG A 1 76 ? 30.745 39.246 19.922 1.00 17.80 298 ARG A C 1
ATOM 638 O O . ARG A 1 76 ? 30.093 38.331 19.442 1.00 24.44 298 ARG A O 1
ATOM 646 N N . ASN A 1 77 ? 30.341 39.926 20.985 1.00 19.89 299 ASN A N 1
ATOM 647 C CA . ASN A 1 77 ? 29.071 39.654 21.677 1.00 19.35 299 ASN A CA 1
ATOM 648 C C . ASN A 1 77 ? 27.973 40.467 20.994 1.00 19.59 299 ASN A C 1
ATOM 649 O O . ASN A 1 77 ? 28.005 41.694 21.014 1.00 21.97 299 ASN A O 1
ATOM 654 N N . PRO A 1 78 ? 26.964 39.800 20.402 1.00 17.87 300 PRO A N 1
ATOM 655 C CA . PRO A 1 78 ? 25.914 40.579 19.738 1.00 21.70 300 PRO A CA 1
ATOM 656 C C . PRO A 1 78 ? 25.081 41.481 20.640 1.00 28.52 300 PRO A C 1
ATOM 657 O O . PRO A 1 78 ? 24.346 42.337 20.151 1.00 23.07 300 PRO A O 1
ATOM 661 N N . ARG A 1 79 ? 25.218 41.317 21.951 1.00 16.22 301 ARG A N 1
ATOM 662 C CA . ARG A 1 79 ? 24.438 42.128 22.883 1.00 28.05 301 ARG A CA 1
ATOM 663 C C . ARG A 1 79 ? 25.203 43.307 23.482 1.00 28.78 301 ARG A C 1
ATOM 664 O O . ARG A 1 79 ? 24.691 43.988 24.364 1.00 24.83 301 ARG A O 1
ATOM 672 N N . SER A 1 80 ? 26.412 43.579 23.008 1.00 24.83 302 SER A N 1
ATOM 673 C CA . SER A 1 80 ? 27.187 44.659 23.624 1.00 25.20 302 SER A CA 1
ATOM 674 C C . SER A 1 80 ? 27.130 46.037 22.971 1.00 13.90 302 SER A C 1
ATOM 675 O O . SER A 1 80 ? 27.930 46.908 23.306 1.00 21.58 302 SER A O 1
ATOM 678 N N . ASP A 1 81 ? 26.210 46.259 22.043 1.00 18.21 303 ASP A N 1
ATOM 679 C CA . ASP A 1 81 ? 26.166 47.572 21.402 1.00 22.90 303 ASP A CA 1
ATOM 680 C C . ASP A 1 81 ? 26.044 48.745 22.352 1.00 31.52 303 ASP A C 1
ATOM 681 O O . ASP A 1 81 ? 25.427 48.633 23.417 1.00 22.10 303 ASP A O 1
ATOM 686 N N . VAL A 1 82 ? 26.630 49.878 21.960 1.00 21.29 304 VAL A N 1
ATOM 687 C CA . VAL A 1 82 ? 26.465 51.101 22.736 1.00 27.37 304 VAL A CA 1
ATOM 688 C C . VAL A 1 82 ? 25.069 51.498 22.259 1.00 33.30 304 VAL A C 1
ATOM 689 O O . VAL A 1 82 ? 24.813 51.503 21.047 1.00 21.95 304 VAL A O 1
ATOM 693 N N . MET A 1 83 ? 24.171 51.804 23.193 1.00 23.79 305 MET A N 1
ATOM 694 C CA . MET A 1 83 ? 22.785 52.123 22.849 1.00 23.83 305 MET A CA 1
ATOM 695 C C . MET A 1 83 ? 22.498 53.608 22.794 1.00 26.09 305 MET A C 1
ATOM 696 O O . MET A 1 83 ? 22.815 54.351 23.719 1.00 22.49 305 MET A O 1
ATOM 701 N N . LYS A 1 84 ? 21.868 54.017 21.706 1.00 16.95 306 LYS A N 1
ATOM 702 C CA . LYS A 1 84 ? 21.512 55.414 21.470 1.00 22.70 306 LYS A CA 1
ATOM 703 C C . LYS A 1 84 ? 20.438 55.819 22.494 1.00 33.28 306 LYS A C 1
ATOM 704 O O . LYS A 1 84 ? 19.583 55.006 22.821 1.00 21.52 306 LYS A O 1
ATOM 710 N N . CYS A 1 85 ? 20.470 57.046 23.012 1.00 26.58 307 CYS A N 1
ATOM 711 C CA . CYS A 1 85 ? 19.440 57.435 23.975 1.00 27.49 307 CYS A CA 1
ATOM 712 C C . CYS A 1 85 ? 18.105 57.661 23.277 1.00 29.15 307 CYS A C 1
ATOM 713 O O . CYS A 1 85 ? 18.027 57.784 22.042 1.00 19.41 307 CYS A O 1
ATOM 716 N N . ARG A 1 86 ? 17.053 57.727 24.081 1.00 24.42 308 ARG A N 1
ATOM 717 C CA . ARG A 1 86 ? 15.706 57.889 23.564 1.00 28.20 308 ARG A CA 1
ATOM 718 C C . ARG A 1 86 ? 15.555 59.141 22.737 1.00 31.58 308 ARG A C 1
ATOM 719 O O . ARG A 1 86 ? 15.040 59.077 21.623 1.00 33.89 308 ARG A O 1
ATOM 727 N N . SER A 1 87 ? 16.021 60.283 23.251 1.00 25.98 309 SER A N 1
ATOM 728 C CA . SER A 1 87 ? 15.854 61.530 22.509 1.00 29.83 309 SER A CA 1
ATOM 729 C C . SER A 1 87 ? 16.644 61.636 21.216 1.00 37.45 309 SER A C 1
ATOM 730 O O . SER A 1 87 ? 16.185 62.272 20.263 1.00 28.36 309 SER A O 1
ATOM 733 N N . HIS A 1 88 ? 17.837 61.049 21.160 1.00 31.09 310 HIS A N 1
ATOM 734 C CA . HIS A 1 88 ? 18.576 61.140 19.904 1.00 36.98 310 HIS A CA 1
ATOM 735 C C . HIS A 1 88 ? 17.992 60.138 18.916 1.00 22.35 310 HIS A C 1
ATOM 736 O O . HIS A 1 88 ? 18.027 60.358 17.707 1.00 43.54 310 HIS A O 1
ATOM 743 N N . THR A 1 89 ? 17.433 59.052 19.434 1.00 33.48 311 THR A N 1
ATOM 744 C CA . THR A 1 89 ? 16.823 58.049 18.572 1.00 40.32 311 THR A CA 1
ATOM 745 C C . THR A 1 89 ? 15.658 58.672 17.798 1.00 51.27 311 THR A C 1
ATOM 746 O O . THR A 1 89 ? 15.668 58.721 16.566 1.00 48.17 311 THR A O 1
ATOM 750 N N . GLU A 1 90 ? 14.667 59.184 18.520 1.00 54.74 312 GLU A N 1
ATOM 751 C CA . GLU A 1 90 ? 13.499 59.758 17.855 1.00 63.54 312 GLU A CA 1
ATOM 752 C C . GLU A 1 90 ? 13.791 61.037 17.069 1.00 57.11 312 GLU A C 1
ATOM 753 O O . GLU A 1 90 ? 13.051 61.395 16.158 1.00 65.77 312 GLU A O 1
ATOM 759 N N . ARG A 1 91 ? 14.874 61.717 17.410 1.00 52.52 313 ARG A N 1
ATOM 760 C CA . ARG A 1 91 ? 15.262 62.937 16.713 1.00 52.55 313 ARG A CA 1
ATOM 761 C C . ARG A 1 91 ? 16.145 62.621 15.484 1.00 63.71 313 ARG A C 1
ATOM 762 O O . ARG A 1 91 ? 16.516 63.520 14.724 1.00 62.49 313 ARG A O 1
ATOM 770 N N . GLU A 1 92 ? 16.451 61.338 15.281 1.00 60.38 314 GLU A N 1
ATOM 771 C CA . GLU A 1 92 ? 17.311 60.903 14.173 1.00 58.15 314 GLU A CA 1
ATOM 772 C C . GLU A 1 92 ? 16.684 60.932 12.783 1.00 63.82 314 GLU A C 1
ATOM 773 O O . GLU A 1 92 ? 15.577 60.422 12.584 1.00 63.98 314 GLU A O 1
ATOM 779 N N . GLN A 1 93 ? 17.413 61.502 11.822 1.00 59.23 315 GLN A N 1
ATOM 780 C CA . GLN A 1 93 ? 16.944 61.581 10.439 1.00 68.12 315 GLN A CA 1
ATOM 781 C C . GLN A 1 93 ? 17.785 60.752 9.466 1.00 67.33 315 GLN A C 1
ATOM 782 O O . GLN A 1 93 ? 17.703 60.931 8.252 1.00 68.15 315 GLN A O 1
ATOM 788 N N . HIS A 1 94 ? 18.596 59.850 10.011 1.00 63.69 316 HIS A N 1
ATOM 789 C CA . HIS A 1 94 ? 19.434 58.961 9.211 1.00 60.16 316 HIS A CA 1
ATOM 790 C C . HIS A 1 94 ? 18.984 57.546 9.528 1.00 48.51 316 HIS A C 1
ATOM 791 O O . HIS A 1 94 ? 18.883 57.169 10.694 1.00 51.04 316 HIS A O 1
ATOM 798 N N . PHE A 1 95 ? 18.704 56.764 8.498 1.00 41.95 317 PHE A N 1
ATOM 799 C CA . PHE A 1 95 ? 18.265 55.393 8.711 1.00 47.13 317 PHE A CA 1
ATOM 800 C C . PHE A 1 95 ? 19.478 54.467 8.835 1.00 41.22 317 PHE A C 1
ATOM 801 O O . PHE A 1 95 ? 20.452 54.633 8.109 1.00 40.78 317 PHE A O 1
ATOM 809 N N . PRO A 1 96 ? 19.458 53.513 9.786 1.00 42.34 318 PRO A N 1
ATOM 810 C CA . PRO A 1 96 ? 18.409 53.212 10.777 1.00 50.26 318 PRO A CA 1
ATOM 811 C C . PRO A 1 96 ? 18.464 54.254 11.899 1.00 43.69 318 PRO A C 1
ATOM 812 O O . PRO A 1 96 ? 19.540 54.614 12.364 1.00 40.71 318 PRO A O 1
ATOM 816 N N . PHE A 1 97 ? 17.305 54.733 12.327 1.00 38.17 319 PHE A N 1
ATOM 817 C CA . PHE A 1 97 ? 17.240 55.782 13.336 1.00 43.31 319 PHE A CA 1
ATOM 818 C C . PHE A 1 97 ? 17.797 55.454 14.708 1.00 37.38 319 PHE A C 1
ATOM 819 O O . PHE A 1 97 ? 18.239 56.353 15.433 1.00 34.10 319 PHE A O 1
ATOM 827 N N . ASP A 1 98 ? 17.798 54.181 15.070 1.00 29.93 320 ASP A N 1
ATOM 828 C CA . ASP A 1 98 ? 18.298 53.819 16.389 1.00 42.34 320 ASP A CA 1
ATOM 829 C C . ASP A 1 98 ? 19.783 53.451 16.434 1.00 37.65 320 ASP A C 1
ATOM 830 O O . ASP A 1 98 ? 20.280 53.062 17.494 1.00 35.86 320 ASP A O 1
ATOM 835 N N . SER A 1 99 ? 20.503 53.560 15.309 1.00 28.64 321 SER A N 1
ATOM 836 C CA . SER A 1 99 ? 21.928 53.217 15.352 1.00 22.87 321 SER A CA 1
ATOM 837 C C . SER A 1 99 ? 22.692 54.353 16.033 1.00 26.06 321 SER A C 1
ATOM 838 O O . SER A 1 99 ? 22.442 55.532 15.773 1.00 28.24 321 SER A O 1
ATOM 841 N N . PHE A 1 100 ? 23.613 53.997 16.915 1.00 22.71 322 PHE A N 1
ATOM 842 C CA . PHE A 1 100 ? 24.402 54.994 17.622 1.00 21.55 322 PHE A CA 1
ATOM 843 C C . PHE A 1 100 ? 25.337 55.733 16.640 1.00 27.43 322 PHE A C 1
ATOM 844 O O . PHE A 1 100 ? 25.622 56.934 16.795 1.00 20.64 322 PHE A O 1
ATOM 852 N N . PHE A 1 101 ? 25.780 55.017 15.611 1.00 20.92 323 PHE A N 1
ATOM 853 C CA . PHE A 1 101 ? 26.723 55.575 14.645 1.00 25.94 323 PHE A CA 1
ATOM 854 C C . PHE A 1 101 ? 26.367 55.288 13.195 1.00 26.09 323 PHE A C 1
ATOM 855 O O . PHE A 1 101 ? 25.602 54.377 12.905 1.00 25.42 323 PHE A O 1
ATOM 863 N N . TYR A 1 102 ? 26.955 56.060 12.288 1.00 24.47 324 TYR A N 1
ATOM 864 C CA . TYR A 1 102 ? 26.728 55.889 10.855 1.00 24.94 324 TYR A CA 1
ATOM 865 C C . TYR A 1 102 ? 28.046 55.997 10.081 1.00 34.26 324 TYR A C 1
ATOM 866 O O . TYR A 1 102 ? 29.053 56.506 10.590 1.00 23.39 324 TYR A O 1
ATOM 875 N N . ILE A 1 103 ? 28.020 55.513 8.846 1.00 28.05 325 ILE A N 1
ATOM 876 C CA . ILE A 1 103 ? 29.180 55.512 7.972 1.00 23.66 325 ILE A CA 1
ATOM 877 C C . ILE A 1 103 ? 28.887 56.423 6.779 1.00 28.52 325 ILE A C 1
ATOM 878 O O . ILE A 1 103 ? 27.868 56.268 6.101 1.00 30.83 325 ILE A O 1
ATOM 883 N N . ARG A 1 104 ? 29.778 57.376 6.525 1.00 29.99 326 ARG A N 1
ATOM 884 C CA . ARG A 1 104 ? 29.600 58.313 5.420 1.00 30.02 326 ARG A CA 1
ATOM 885 C C . ARG A 1 104 ? 30.882 58.405 4.594 1.00 28.26 326 ARG A C 1
ATOM 886 O O . ARG A 1 104 ? 31.983 58.071 5.069 1.00 24.19 326 ARG A O 1
ATOM 894 N N . ASN A 1 105 ? 30.730 58.884 3.366 1.00 27.90 327 ASN A N 1
ATOM 895 C CA . ASN A 1 105 ? 31.848 59.032 2.443 1.00 19.60 327 ASN A CA 1
ATOM 896 C C . ASN A 1 105 ? 32.661 57.754 2.402 1.00 24.98 327 ASN A C 1
ATOM 897 O O . ASN A 1 105 ? 33.887 57.785 2.427 1.00 24.74 327 ASN A O 1
ATOM 902 N N . SER A 1 106 ? 31.965 56.626 2.326 1.00 22.22 328 SER A N 1
ATOM 903 C CA . SER A 1 106 ? 32.638 55.342 2.281 1.00 17.93 328 SER A CA 1
ATOM 904 C C . SER A 1 106 ? 33.039 55.056 0.861 1.00 32.80 328 SER A C 1
ATOM 905 O O . SER A 1 106 ? 32.197 55.122 -0.062 1.00 22.03 328 SER A O 1
ATOM 908 N N . GLU A 1 107 ? 34.315 54.733 0.680 1.00 19.16 329 GLU A N 1
ATOM 909 C CA . GLU A 1 107 ? 34.818 54.413 -0.645 1.00 35.16 329 GLU A CA 1
ATOM 910 C C . GLU A 1 107 ? 34.219 53.057 -1.046 1.00 32.16 329 GLU A C 1
ATOM 911 O O . GLU A 1 107 ? 34.007 52.793 -2.219 1.00 26.88 329 GLU A O 1
ATOM 917 N N . HIS A 1 108 ? 33.932 52.212 -0.057 1.00 29.22 330 HIS A N 1
ATOM 918 C CA . HIS A 1 108 ? 33.357 50.897 -0.307 1.00 31.28 330 HIS A CA 1
ATOM 919 C C . HIS A 1 108 ? 31.849 50.830 -0.163 1.00 29.96 330 HIS A C 1
ATOM 920 O O . HIS A 1 108 ? 31.246 51.569 0.626 1.00 24.52 330 HIS A O 1
ATOM 927 N N . GLU A 1 109 ? 31.237 49.938 -0.935 1.00 24.76 331 GLU A N 1
ATOM 928 C CA . GLU A 1 109 ? 29.799 49.734 -0.849 1.00 20.94 331 GLU A CA 1
ATOM 929 C C . GLU A 1 109 ? 29.586 49.120 0.530 1.00 21.17 331 GLU A C 1
ATOM 930 O O . GLU A 1 109 ? 30.448 48.382 1.006 1.00 23.35 331 GLU A O 1
ATOM 936 N N . PHE A 1 110 ? 28.455 49.406 1.175 1.00 26.18 332 PHE A N 1
ATOM 937 C CA . PHE A 1 110 ? 28.199 48.822 2.498 1.00 30.36 332 PHE A CA 1
ATOM 938 C C . PHE A 1 110 ? 26.721 48.531 2.681 1.00 34.76 332 PHE A C 1
ATOM 939 O O . PHE A 1 110 ? 25.888 49.037 1.932 1.00 30.12 332 PHE A O 1
ATOM 947 N N . SER A 1 111 ? 26.420 47.686 3.663 1.00 22.64 333 SER A N 1
ATOM 948 C CA . SER A 1 111 ? 25.058 47.321 4.029 1.00 25.79 333 SER A CA 1
ATOM 949 C C . SER A 1 111 ? 25.027 47.368 5.557 1.00 30.85 333 SER A C 1
ATOM 950 O O . SER A 1 111 ? 26.069 47.436 6.204 1.00 27.71 333 SER A O 1
ATOM 953 N N . TYR A 1 112 ? 23.833 47.302 6.120 1.00 27.71 334 TYR A N 1
ATOM 954 C CA . TYR A 1 112 ? 23.658 47.359 7.555 1.00 28.33 334 TYR A CA 1
ATOM 955 C C . TYR A 1 112 ? 22.711 46.280 8.053 1.00 29.19 334 TYR A C 1
ATOM 956 O O . TYR A 1 112 ? 21.813 45.838 7.335 1.00 32.47 334 TYR A O 1
ATOM 965 N N . SER A 1 113 ? 22.949 45.846 9.288 1.00 26.60 335 SER A N 1
ATOM 966 C CA . SER A 1 113 ? 22.105 44.876 9.965 1.00 28.04 335 SER A CA 1
ATOM 967 C C . SER A 1 113 ? 22.366 44.969 11.462 1.00 36.03 335 SER A C 1
ATOM 968 O O . SER A 1 113 ? 23.473 45.306 11.892 1.00 33.05 335 SER A O 1
ATOM 971 N N . ALA A 1 114 ? 21.353 44.653 12.258 1.00 29.94 336 ALA A N 1
ATOM 972 C CA . ALA A 1 114 ? 21.499 44.688 13.702 1.00 28.09 336 ALA A CA 1
ATOM 973 C C . ALA A 1 114 ? 21.339 43.283 14.255 1.00 31.85 336 ALA A C 1
ATOM 974 O O . ALA A 1 114 ? 21.537 43.050 15.452 1.00 27.98 336 ALA A O 1
ATOM 976 N N . GLU A 1 115 ? 21.002 42.347 13.370 1.00 38.12 337 GLU A N 1
ATOM 977 C CA . GLU A 1 115 ? 20.803 40.944 13.737 1.00 46.76 337 GLU A CA 1
ATOM 978 C C . GLU A 1 115 ? 21.766 40.481 14.827 1.00 44.19 337 GLU A C 1
ATOM 979 O O . GLU A 1 115 ? 21.333 40.010 15.871 1.00 42.51 337 GLU A O 1
ATOM 985 N N . LYS A 1 116 ? 23.070 40.607 14.582 1.00 35.39 338 LYS A N 1
ATOM 986 C CA . LYS A 1 116 ? 24.058 40.184 15.568 1.00 33.82 338 LYS A CA 1
ATOM 987 C C . LYS A 1 116 ? 24.739 41.377 16.225 1.00 27.98 338 LYS A C 1
ATOM 988 O O . LYS A 1 116 ? 25.909 41.306 16.609 1.00 36.17 338 LYS A O 1
ATOM 994 N N . GLY A 1 117 ? 23.985 42.461 16.371 1.00 28.48 339 GLY A N 1
ATOM 995 C CA . GLY A 1 117 ? 24.509 43.687 16.937 1.00 26.38 339 GLY A CA 1
ATOM 996 C C . GLY A 1 117 ? 24.637 44.672 15.787 1.00 32.72 339 GLY A C 1
ATOM 997 O O . GLY A 1 117 ? 24.885 44.272 14.640 1.00 27.86 339 GLY A O 1
ATOM 998 N N . SER A 1 118 ? 24.457 45.955 16.085 1.00 25.38 340 SER A N 1
ATOM 999 C CA . SER A 1 118 ? 24.544 47.023 15.086 1.00 20.35 340 SER A CA 1
ATOM 1000 C C . SER A 1 118 ? 25.881 46.914 14.313 1.00 28.86 340 SER A C 1
ATOM 1001 O O . SER A 1 118 ? 26.958 47.145 14.854 1.00 19.32 340 SER A O 1
ATOM 1004 N N . THR A 1 119 ? 25.801 46.567 13.039 1.00 23.19 341 THR A N 1
ATOM 1005 C CA . THR A 1 119 ? 26.993 46.361 12.235 1.00 23.14 341 THR A CA 1
ATOM 1006 C C . THR A 1 119 ? 26.879 46.896 10.816 1.00 28.43 341 THR A C 1
ATOM 1007 O O . THR A 1 119 ? 25.883 46.648 10.139 1.00 25.47 341 THR A O 1
ATOM 1011 N N . PHE A 1 120 ? 27.900 47.622 10.368 1.00 23.49 342 PHE A N 1
ATOM 1012 C CA . PHE A 1 120 ? 27.929 48.092 8.993 1.00 19.29 342 PHE A CA 1
ATOM 1013 C C . PHE A 1 120 ? 28.923 47.151 8.331 1.00 24.95 342 PHE A C 1
ATOM 1014 O O . PHE A 1 120 ? 30.029 46.938 8.844 1.00 23.96 342 PHE A O 1
ATOM 1022 N N . THR A 1 121 ? 28.512 46.547 7.225 1.00 18.53 343 THR A N 1
ATOM 1023 C CA . THR A 1 121 ? 29.380 45.641 6.487 1.00 18.53 343 THR A CA 1
ATOM 1024 C C . THR A 1 121 ? 29.799 46.233 5.165 1.00 22.83 343 THR A C 1
ATOM 1025 O O . THR A 1 121 ? 28.965 46.516 4.285 1.00 24.60 343 THR A O 1
ATOM 1029 N N . LEU A 1 122 ? 31.100 46.410 5.009 1.00 21.27 344 LEU A N 1
ATOM 1030 C CA . LEU A 1 122 ? 31.629 46.950 3.773 1.00 21.36 344 LEU A CA 1
ATOM 1031 C C . LEU A 1 122 ? 31.859 45.794 2.819 1.00 34.62 344 LEU A C 1
ATOM 1032 O O . LEU A 1 122 ? 32.496 44.807 3.191 1.00 21.69 344 LEU A O 1
ATOM 1037 N N . ILE A 1 123 ? 31.344 45.910 1.599 1.00 31.08 345 ILE A N 1
ATOM 1038 C CA . ILE A 1 123 ? 31.547 44.861 0.603 1.00 31.15 345 ILE A CA 1
ATOM 1039 C C . ILE A 1 123 ? 32.729 45.285 -0.227 1.00 39.33 345 ILE A C 1
ATOM 1040 O O . ILE A 1 123 ? 32.711 46.340 -0.862 1.00 36.60 345 ILE A O 1
ATOM 1045 N N . MET A 1 124 ? 33.771 44.469 -0.213 1.00 30.45 346 MET A N 1
ATOM 1046 C CA . MET A 1 124 ? 34.955 44.809 -0.965 1.00 36.50 346 MET A CA 1
ATOM 1047 C C . MET A 1 124 ? 35.242 43.887 -2.128 1.00 44.97 346 MET A C 1
ATOM 1048 O O . MET A 1 124 ? 34.354 43.188 -2.604 1.00 55.22 346 MET A O 1
ATOM 1053 N N . TYR A 1 125 ? 36.480 43.882 -2.592 1.00 36.46 347 TYR A N 1
ATOM 1054 C CA . TYR A 1 125 ? 36.822 43.057 -3.736 1.00 43.38 347 TYR A CA 1
ATOM 1055 C C . TYR A 1 125 ? 38.175 42.427 -3.499 1.00 40.27 347 TYR A C 1
ATOM 1056 O O . TYR A 1 125 ? 38.976 42.939 -2.706 1.00 36.45 347 TYR A O 1
ATOM 1065 N N . PRO A 1 126 ? 38.448 41.305 -4.182 1.00 36.89 348 PRO A N 1
ATOM 1066 C CA . PRO A 1 126 ? 39.726 40.617 -4.026 1.00 36.82 348 PRO A CA 1
ATOM 1067 C C . PRO A 1 126 ? 40.814 41.629 -4.260 1.00 34.19 348 PRO A C 1
ATOM 1068 O O . PRO A 1 126 ? 40.706 42.467 -5.154 1.00 32.36 348 PRO A O 1
ATOM 1072 N N . GLY A 1 127 ? 41.845 41.565 -3.437 1.00 28.76 349 GLY A N 1
ATOM 1073 C CA . GLY A 1 127 ? 42.950 42.488 -3.568 1.00 23.82 349 GLY A CA 1
ATOM 1074 C C . GLY A 1 127 ? 42.820 43.777 -2.766 1.00 35.15 349 GLY A C 1
ATOM 1075 O O . GLY A 1 127 ? 43.797 44.511 -2.649 1.00 31.66 349 GLY A O 1
ATOM 1076 N N . ALA A 1 128 ? 41.639 44.087 -2.229 1.00 27.06 350 ALA A N 1
ATOM 1077 C CA . ALA A 1 128 ? 41.518 45.325 -1.458 1.00 27.58 350 ALA A CA 1
ATOM 1078 C C . ALA A 1 128 ? 42.365 45.173 -0.192 1.00 29.24 350 ALA A C 1
ATOM 1079 O O . ALA A 1 128 ? 42.381 44.107 0.424 1.00 23.27 350 ALA A O 1
ATOM 1081 N N . VAL A 1 129 ? 43.098 46.216 0.184 1.00 23.62 351 VAL A N 1
ATOM 1082 C CA . VAL A 1 129 ? 43.941 46.148 1.381 1.00 26.44 351 VAL A CA 1
ATOM 1083 C C . VAL A 1 129 ? 43.724 47.364 2.289 1.00 26.87 351 VAL A C 1
ATOM 1084 O O . VAL A 1 129 ? 44.461 47.580 3.250 1.00 23.34 351 VAL A O 1
ATOM 1088 N N . GLN A 1 130 ? 42.715 48.166 1.978 1.00 26.13 352 GLN A N 1
ATOM 1089 C CA . GLN A 1 130 ? 42.439 49.337 2.803 1.00 28.00 352 GLN A CA 1
ATOM 1090 C C . GLN A 1 130 ? 40.989 49.723 2.679 1.00 21.94 352 GLN A C 1
ATOM 1091 O O . GLN A 1 130 ? 40.331 49.424 1.688 1.00 21.16 352 GLN A O 1
ATOM 1097 N N . ALA A 1 131 ? 40.461 50.358 3.712 1.00 18.54 353 ALA A N 1
ATOM 1098 C CA . ALA A 1 131 ? 39.096 50.819 3.624 1.00 17.60 353 ALA A CA 1
ATOM 1099 C C . ALA A 1 131 ? 39.086 52.181 4.277 1.00 21.62 353 ALA A C 1
ATOM 1100 O O . ALA A 1 131 ? 39.544 52.334 5.412 1.00 22.49 353 ALA A O 1
ATOM 1102 N N . ASN A 1 132 ? 38.562 53.157 3.551 1.00 20.18 354 ASN A N 1
ATOM 1103 C CA . ASN A 1 132 ? 38.439 54.522 4.036 1.00 21.01 354 ASN A CA 1
ATOM 1104 C C . ASN A 1 132 ? 36.977 54.907 4.152 1.00 17.28 354 ASN A C 1
ATOM 1105 O O . ASN A 1 132 ? 36.142 54.515 3.324 1.00 18.05 354 ASN A O 1
ATOM 1110 N N . PHE A 1 133 ? 36.660 55.660 5.195 1.00 24.01 355 PHE A N 1
ATOM 1111 C CA . PHE A 1 133 ? 35.296 56.141 5.399 1.00 23.46 355 PHE A CA 1
ATOM 1112 C C . PHE A 1 133 ? 35.261 57.039 6.622 1.00 17.64 355 PHE A C 1
ATOM 1113 O O . PHE A 1 133 ? 36.185 57.034 7.446 1.00 20.82 355 PHE A O 1
ATOM 1121 N N . ASP A 1 134 ? 34.203 57.827 6.725 1.00 22.05 356 ASP A N 1
ATOM 1122 C CA . ASP A 1 134 ? 34.038 58.640 7.907 1.00 20.02 356 ASP A CA 1
ATOM 1123 C C . ASP A 1 134 ? 33.032 57.945 8.777 1.00 19.46 356 ASP A C 1
ATOM 1124 O O . ASP A 1 134 ? 32.113 57.301 8.273 1.00 20.28 356 ASP A O 1
ATOM 1129 N N . ILE A 1 135 ? 33.223 58.037 10.081 1.00 16.89 357 ILE A N 1
ATOM 1130 C CA . ILE A 1 135 ? 32.222 57.513 10.988 1.00 19.70 357 ILE A CA 1
ATOM 1131 C C . ILE A 1 135 ? 31.698 58.739 11.738 1.00 24.87 357 ILE A C 1
ATOM 1132 O O . ILE A 1 135 ? 32.450 59.689 11.996 1.00 23.60 357 ILE A O 1
ATOM 1137 N N . ILE A 1 136 ? 30.406 58.751 12.056 1.00 19.93 358 ILE A N 1
ATOM 1138 C CA . ILE A 1 136 ? 29.847 59.887 12.778 1.00 20.05 358 ILE A CA 1
ATOM 1139 C C . ILE A 1 136 ? 28.950 59.355 13.903 1.00 25.91 358 ILE A C 1
ATOM 1140 O O . ILE A 1 136 ? 28.158 58.436 13.687 1.00 24.66 358 ILE A O 1
ATOM 1145 N N . PHE A 1 137 ? 29.123 59.894 15.110 1.00 17.86 359 PHE A N 1
ATOM 1146 C CA . PHE A 1 137 ? 28.362 59.453 16.292 1.00 20.81 359 PHE A CA 1
ATOM 1147 C C . PHE A 1 137 ? 27.197 60.403 16.538 1.00 20.81 359 PHE A C 1
ATOM 1148 O O . PHE A 1 137 ? 27.371 61.622 16.577 1.00 22.25 359 PHE A O 1
ATOM 1156 N N . MET A 1 138 ? 26.002 59.836 16.682 1.00 27.65 360 MET A N 1
ATOM 1157 C CA . MET A 1 138 ? 24.812 60.645 16.853 1.00 27.46 360 MET A CA 1
ATOM 1158 C C . MET A 1 138 ? 24.197 60.614 18.249 1.00 31.54 360 MET A C 1
ATOM 1159 O O . MET A 1 138 ? 23.000 60.821 18.422 1.00 29.84 360 MET A O 1
ATOM 1164 N N . CYS A 1 139 ? 25.030 60.351 19.245 1.00 21.19 361 CYS A N 1
ATOM 1165 C CA . CYS A 1 139 ? 24.587 60.359 20.632 1.00 18.62 361 CYS A CA 1
ATOM 1166 C C . CYS A 1 139 ? 25.903 60.533 21.367 1.00 20.94 361 CYS A C 1
ATOM 1167 O O . CYS A 1 139 ? 26.978 60.451 20.761 1.00 22.23 361 CYS A O 1
ATOM 1170 N N . GLN A 1 140 ? 25.859 60.804 22.654 1.00 20.65 362 GLN A N 1
ATOM 1171 C CA . GLN A 1 140 ? 27.121 61.008 23.331 1.00 22.19 362 GLN A CA 1
ATOM 1172 C C . GLN A 1 140 ? 27.155 60.512 24.761 1.00 28.20 362 GLN A C 1
ATOM 1173 O O . GLN A 1 140 ? 26.133 60.125 25.334 1.00 26.37 362 GLN A O 1
ATOM 1179 N N . GLU A 1 141 ? 28.352 60.528 25.329 1.00 22.72 363 GLU A N 1
ATOM 1180 C CA . GLU A 1 141 ? 28.575 60.075 26.689 1.00 23.93 363 GLU A CA 1
ATOM 1181 C C . GLU A 1 141 ? 27.601 60.739 27.665 1.00 33.85 363 GLU A C 1
ATOM 1182 O O . GLU A 1 141 ? 27.016 60.081 28.521 1.00 26.86 363 GLU A O 1
ATOM 1188 N N . LYS A 1 142 ? 27.433 62.050 27.526 1.00 28.53 364 LYS A N 1
ATOM 1189 C CA . LYS A 1 142 ? 26.566 62.805 28.414 1.00 35.92 364 LYS A CA 1
ATOM 1190 C C . LYS A 1 142 ? 25.154 62.215 28.511 1.00 39.69 364 LYS A C 1
ATOM 1191 O O . LYS A 1 142 ? 24.512 62.309 29.553 1.00 41.05 364 LYS A O 1
ATOM 1197 N N . CYS A 1 143 ? 24.686 61.591 27.431 1.00 38.02 365 CYS A N 1
ATOM 1198 C CA . CYS A 1 143 ? 23.346 60.991 27.378 1.00 33.65 365 CYS A CA 1
ATOM 1199 C C . CYS A 1 143 ? 23.148 59.713 28.180 1.00 40.86 365 CYS A C 1
ATOM 1200 O O . CYS A 1 143 ? 22.019 59.382 28.554 1.00 43.68 365 CYS A O 1
ATOM 1203 N N . LEU A 1 144 ? 24.230 58.992 28.436 1.00 41.04 366 LEU A N 1
ATOM 1204 C CA . LEU A 1 144 ? 24.137 57.703 29.114 1.00 56.54 366 LEU A CA 1
ATOM 1205 C C . LEU A 1 144 ? 23.921 57.672 30.623 1.00 56.82 366 LEU A C 1
ATOM 1206 O O . LEU A 1 144 ? 24.175 58.649 31.325 1.00 50.14 366 LEU A O 1
ATOM 1211 N N . ASP A 1 145 ? 23.445 56.524 31.104 1.00 64.19 367 ASP A N 1
ATOM 1212 C CA . ASP A 1 145 ? 23.204 56.304 32.529 1.00 74.48 367 ASP A CA 1
ATOM 1213 C C . ASP A 1 145 ? 24.558 56.107 33.199 1.00 76.33 367 ASP A C 1
ATOM 1214 O O . ASP A 1 145 ? 25.441 55.464 32.630 1.00 76.46 367 ASP A O 1
ATOM 1219 N N . LEU A 1 146 ? 24.715 56.643 34.405 1.00 76.19 368 LEU A N 1
ATOM 1220 C CA . LEU A 1 146 ? 25.980 56.535 35.131 1.00 79.62 368 LEU A CA 1
ATOM 1221 C C . LEU A 1 146 ? 26.708 55.206 34.932 1.00 81.37 368 LEU A C 1
ATOM 1222 O O . LEU A 1 146 ? 27.905 55.192 34.637 1.00 81.33 368 LEU A O 1
ATOM 1227 N N . ASP A 1 147 ? 25.996 54.093 35.083 1.00 78.70 369 AS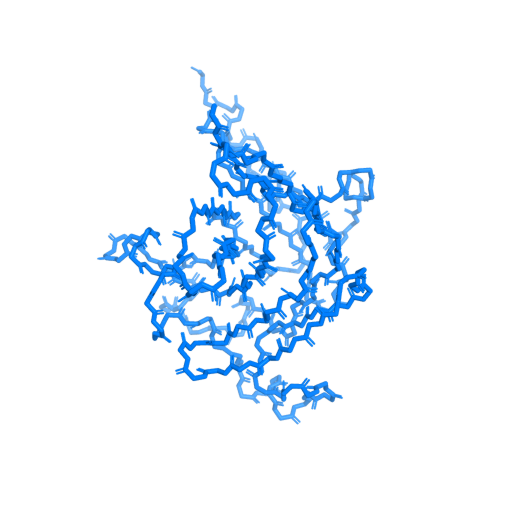P A N 1
ATOM 1228 C CA . ASP A 1 147 ? 26.624 52.786 34.924 1.00 83.77 369 ASP A CA 1
ATOM 1229 C C . ASP A 1 147 ? 27.175 52.558 33.515 1.00 83.85 369 ASP A C 1
ATOM 1230 O O . ASP A 1 147 ? 28.223 51.931 33.356 1.00 86.49 369 ASP A O 1
ATOM 1235 N N . ASP A 1 148 ? 26.479 53.066 32.499 1.00 77.15 370 ASP A N 1
ATOM 1236 C CA . ASP A 1 148 ? 26.937 52.923 31.116 1.00 72.15 370 ASP A CA 1
ATOM 1237 C C . ASP A 1 148 ? 28.067 53.909 30.838 1.00 71.05 370 ASP A C 1
ATOM 1238 O O . ASP A 1 148 ? 28.979 53.629 30.056 1.00 59.86 370 ASP A O 1
ATOM 1243 N N . ARG A 1 149 ? 27.995 55.067 31.488 1.00 71.79 371 ARG A N 1
ATOM 1244 C CA . ARG A 1 149 ? 28.994 56.116 31.320 1.00 72.60 371 ARG A CA 1
ATOM 1245 C C . ARG A 1 149 ? 30.360 55.614 31.802 1.00 69.81 371 ARG A C 1
ATOM 1246 O O . ARG A 1 149 ? 31.401 56.059 31.317 1.00 69.49 371 ARG A O 1
ATOM 1254 N N . ARG A 1 150 ? 30.338 54.682 32.754 1.00 60.64 372 ARG A N 1
ATOM 1255 C CA . ARG A 1 150 ? 31.553 54.106 33.321 1.00 56.56 372 ARG A CA 1
ATOM 1256 C C . ARG A 1 150 ? 32.144 53.000 32.450 1.00 53.59 372 ARG A C 1
ATOM 1257 O O . ARG A 1 150 ? 33.310 52.633 32.591 1.00 44.47 372 ARG A O 1
ATOM 1265 N N . LYS A 1 151 ? 31.336 52.453 31.554 1.00 45.04 373 LYS A N 1
ATOM 1266 C CA . LYS A 1 151 ? 31.836 51.428 30.657 1.00 43.52 373 LYS A CA 1
ATOM 1267 C C . LYS A 1 151 ? 32.681 52.129 29.592 1.00 38.10 373 LYS A C 1
ATOM 1268 O O . LYS A 1 151 ? 32.615 53.343 29.428 1.00 33.15 373 LYS A O 1
ATOM 1274 N N . THR A 1 152 ? 33.497 51.368 28.886 1.00 30.45 374 THR A N 1
ATOM 1275 C CA . THR A 1 152 ? 34.340 51.931 27.850 1.00 29.11 374 THR A CA 1
ATOM 1276 C C . THR A 1 152 ? 33.715 51.630 26.484 1.00 27.01 374 THR A C 1
ATOM 1277 O O . THR A 1 152 ? 33.302 50.495 26.224 1.00 21.28 374 THR A O 1
ATOM 1281 N N . MET A 1 153 ? 33.609 52.644 25.628 1.00 24.66 375 MET A N 1
ATOM 1282 C CA . MET A 1 153 ? 33.055 52.431 24.282 1.00 21.22 375 MET A CA 1
ATOM 1283 C C . MET A 1 153 ? 34.235 52.062 23.394 1.00 32.19 375 MET A C 1
ATOM 1284 O O . MET A 1 153 ? 35.316 52.626 23.545 1.00 16.77 375 MET A O 1
ATOM 1289 N N . CYS A 1 154 ? 34.004 51.144 22.459 1.00 20.81 376 CYS A N 1
ATOM 1290 C CA . CYS A 1 154 ? 35.047 50.605 21.590 1.00 18.01 376 CYS A CA 1
ATOM 1291 C C . CYS A 1 154 ? 34.630 50.468 20.115 1.00 20.64 376 CYS A C 1
ATOM 1292 O O . CYS A 1 154 ? 33.559 49.920 19.819 1.00 17.29 376 CYS A O 1
ATOM 1295 N N . LEU A 1 155 ? 35.449 50.988 19.201 1.00 14.24 377 LEU A N 1
ATOM 1296 C CA . LEU A 1 155 ? 35.155 50.894 17.759 1.00 17.43 377 LEU A CA 1
ATOM 1297 C C . LEU A 1 155 ? 35.984 49.715 17.260 1.00 18.91 377 LEU A C 1
ATOM 1298 O O . LEU A 1 155 ? 37.230 49.770 17.273 1.00 16.07 377 LEU A O 1
ATOM 1303 N N . ALA A 1 156 ? 35.301 48.656 16.832 1.00 16.13 378 ALA A N 1
ATOM 1304 C CA . ALA A 1 156 ? 35.969 47.435 16.367 1.00 17.25 378 ALA A CA 1
ATOM 1305 C C . ALA A 1 156 ? 35.616 47.071 14.932 1.00 18.59 378 ALA A C 1
ATOM 1306 O O . ALA A 1 156 ? 34.467 47.249 14.508 1.00 13.24 378 ALA A O 1
ATOM 1308 N N . VAL A 1 157 ? 36.615 46.554 14.205 1.00 17.27 379 VAL A N 1
ATOM 1309 C CA . VAL A 1 157 ? 36.446 46.120 12.823 1.00 19.42 379 VAL A CA 1
ATOM 1310 C C . VAL A 1 157 ? 36.950 44.684 12.658 1.00 20.58 379 VAL A C 1
ATOM 1311 O O . VAL A 1 157 ? 37.911 44.264 13.303 1.00 18.76 379 VAL A O 1
ATOM 1315 N N . PHE A 1 158 ? 36.294 43.954 11.766 1.00 19.66 380 PHE A N 1
ATOM 1316 C CA . PHE A 1 158 ? 36.595 42.547 11.511 1.00 18.45 380 PHE A CA 1
ATOM 1317 C C . PHE A 1 158 ? 36.681 42.327 10.019 1.00 24.88 380 PHE A C 1
ATOM 1318 O O . PHE A 1 158 ? 35.836 42.830 9.254 1.00 18.52 380 PHE A O 1
ATOM 1326 N N . LEU A 1 159 ? 37.713 41.603 9.601 1.00 16.35 381 LEU A N 1
ATOM 1327 C CA . LEU A 1 159 ? 37.848 41.279 8.195 1.00 25.08 381 LEU A CA 1
ATOM 1328 C C . LEU A 1 159 ? 37.379 39.831 8.088 1.00 18.08 381 LEU A C 1
ATOM 1329 O O . LEU A 1 159 ? 37.936 38.958 8.757 1.00 18.30 381 LEU A O 1
ATOM 1334 N N . ASP A 1 160 ? 36.337 39.585 7.287 1.00 15.03 382 ASP A N 1
ATOM 1335 C CA . ASP A 1 160 ? 35.808 38.227 7.109 1.00 14.84 382 ASP A CA 1
ATOM 1336 C C . ASP A 1 160 ? 36.112 37.665 5.726 1.00 30.68 382 ASP A C 1
ATOM 1337 O O . ASP A 1 160 ? 36.146 38.413 4.740 1.00 22.53 382 ASP A O 1
ATOM 1342 N N . ASP A 1 161 ? 36.291 36.345 5.646 1.00 28.82 383 ASP A N 1
ATOM 1343 C CA . ASP A 1 161 ? 36.518 35.705 4.352 1.00 35.09 383 ASP A CA 1
ATOM 1344 C C . ASP A 1 161 ? 35.155 35.466 3.700 1.00 26.92 383 ASP A C 1
ATOM 1345 O O . ASP A 1 161 ? 34.128 35.900 4.229 1.00 27.99 383 ASP A O 1
ATOM 1350 N N . GLU A 1 162 ? 35.133 34.775 2.565 1.00 35.12 384 GLU A N 1
ATOM 1351 C CA . GLU A 1 162 ? 33.879 34.506 1.845 1.00 43.45 384 GLU A CA 1
ATOM 1352 C C . GLU A 1 162 ? 32.885 33.657 2.628 1.00 38.86 384 GLU A C 1
ATOM 1353 O O . GLU A 1 162 ? 31.674 33.788 2.458 1.00 44.36 384 GLU A O 1
ATOM 1359 N N . ASN A 1 163 ? 33.388 32.778 3.483 1.00 37.85 385 ASN A N 1
ATOM 1360 C CA . ASN A 1 163 ? 32.507 31.922 4.268 1.00 39.98 385 ASN A CA 1
ATOM 1361 C C . ASN A 1 163 ? 32.006 32.579 5.550 1.00 45.35 385 ASN A C 1
ATOM 1362 O O . ASN A 1 163 ? 31.267 31.967 6.331 1.00 34.53 385 ASN A O 1
ATOM 1367 N N . GLY A 1 164 ? 32.399 33.833 5.758 1.00 34.64 386 GLY A N 1
ATOM 1368 C CA . GLY A 1 164 ? 31.955 34.550 6.941 1.00 32.97 386 GLY A CA 1
ATOM 1369 C C . GLY A 1 164 ? 32.818 34.337 8.175 1.00 22.86 386 GLY A C 1
ATOM 1370 O O . GLY A 1 164 ? 32.408 34.681 9.281 1.00 27.02 386 GLY A O 1
ATOM 1371 N N . ASN A 1 165 ? 33.994 33.748 8.000 1.00 19.79 387 ASN A N 1
ATOM 1372 C CA . ASN A 1 165 ? 34.896 33.534 9.134 1.00 23.77 387 ASN A CA 1
ATOM 1373 C C . ASN A 1 165 ? 35.747 34.784 9.308 1.00 27.87 387 ASN A C 1
ATOM 1374 O O . ASN A 1 165 ? 36.291 35.325 8.321 1.00 20.36 387 ASN A O 1
ATOM 1379 N N . GLU A 1 166 ? 35.845 35.248 10.550 1.00 19.66 388 GLU A N 1
ATOM 1380 C CA . GLU A 1 166 ? 36.683 36.400 10.871 1.00 18.95 388 GLU A CA 1
ATOM 1381 C C . GLU A 1 166 ? 38.126 35.934 10.675 1.00 27.12 388 GLU A C 1
ATOM 1382 O O . GLU A 1 166 ? 38.502 34.873 11.186 1.00 22.20 388 GLU A O 1
ATOM 1388 N N . ILE A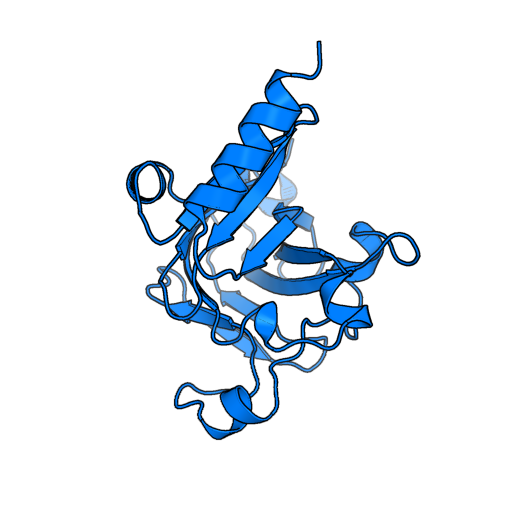 1 167 ? 38.926 36.688 9.920 1.00 22.24 389 ILE A N 1
ATOM 1389 C CA . ILE A 1 167 ? 40.325 36.293 9.753 1.00 19.34 389 ILE A CA 1
ATOM 1390 C C . ILE A 1 167 ? 41.280 37.307 10.405 1.00 17.11 389 ILE A C 1
ATOM 1391 O O . ILE A 1 167 ? 42.430 36.975 10.719 1.00 20.58 389 ILE A O 1
ATOM 1396 N N . LEU A 1 168 ? 40.795 38.526 10.634 1.00 17.99 390 LEU A N 1
ATOM 1397 C CA . LEU A 1 168 ? 41.588 39.571 11.304 1.00 23.08 390 LEU A CA 1
ATOM 1398 C C . LEU A 1 168 ? 40.633 40.525 11.984 1.00 20.64 390 LEU A C 1
ATOM 1399 O O . LEU A 1 168 ? 39.467 40.610 11.603 1.00 19.58 390 LEU A O 1
ATOM 1404 N N . HIS A 1 169 ? 41.134 41.251 12.975 1.00 14.22 391 HIS A N 1
ATOM 1405 C CA . HIS A 1 169 ? 40.317 42.235 13.690 1.00 20.03 391 HIS A CA 1
ATOM 1406 C C . HIS A 1 169 ? 41.212 43.334 14.203 1.00 19.48 391 HIS A C 1
ATOM 1407 O O . HIS A 1 169 ? 42.430 43.173 14.237 1.00 20.66 391 HIS A O 1
ATOM 1414 N N . ALA A 1 170 ? 40.609 44.461 14.574 1.00 14.52 392 ALA A N 1
ATOM 1415 C CA . ALA A 1 170 ? 41.358 45.596 15.113 1.00 20.72 392 ALA A CA 1
ATOM 1416 C C . ALA A 1 170 ? 40.347 46.500 15.785 1.00 19.04 392 ALA A C 1
ATOM 1417 O O . ALA A 1 170 ? 39.158 46.435 15.488 1.00 19.43 392 ALA A O 1
ATOM 1419 N N . TYR A 1 171 ? 40.807 47.343 16.697 1.00 14.01 393 TYR A N 1
ATOM 1420 C CA . TYR A 1 171 ? 39.889 48.250 17.347 1.00 19.07 393 TYR A CA 1
ATOM 1421 C C . TYR A 1 171 ? 40.586 49.458 17.927 1.00 18.95 393 TYR A C 1
ATOM 1422 O O . TYR A 1 171 ? 41.815 49.477 18.067 1.00 20.92 393 TYR A O 1
ATOM 1431 N N . ILE A 1 172 ? 39.778 50.483 18.198 1.00 15.76 394 ILE A N 1
ATOM 1432 C CA . ILE A 1 172 ? 40.224 51.679 18.885 1.00 16.14 394 ILE A CA 1
ATOM 1433 C C . ILE A 1 172 ? 39.749 51.343 20.306 1.00 18.39 394 ILE A C 1
ATOM 1434 O O . ILE A 1 172 ? 38.549 51.259 20.587 1.00 18.94 394 ILE A O 1
ATOM 1439 N N . LYS A 1 173 ? 40.718 51.107 21.172 1.00 18.64 395 LYS A N 1
ATOM 1440 C CA . LYS A 1 173 ? 40.478 50.688 22.546 1.00 17.94 395 LYS A CA 1
ATOM 1441 C C . LYS A 1 173 ? 39.489 51.537 23.318 1.00 20.77 395 LYS A C 1
ATOM 1442 O O . LYS A 1 173 ? 38.640 51.020 24.047 1.00 21.79 395 LYS A O 1
ATOM 1448 N N . GLN A 1 174 ? 39.591 52.848 23.186 1.00 18.63 396 GLN A N 1
ATOM 1449 C CA . GLN A 1 174 ? 38.631 53.697 23.864 1.00 18.59 396 GLN A CA 1
ATOM 1450 C C . GLN A 1 174 ? 38.230 54.875 23.005 1.00 17.57 396 GLN A C 1
ATOM 1451 O O . GLN A 1 174 ? 39.077 55.601 22.487 1.00 18.93 396 GLN A O 1
ATOM 1457 N N . VAL A 1 175 ? 36.921 55.046 22.875 1.00 19.71 397 VAL A N 1
ATOM 1458 C CA . VAL A 1 175 ? 36.348 56.146 22.143 1.00 13.62 397 VAL A CA 1
ATOM 1459 C C . VAL A 1 175 ? 35.468 56.924 23.123 1.00 20.07 397 VAL A C 1
ATOM 1460 O O . VAL A 1 175 ? 34.624 56.347 23.837 1.00 17.75 397 VAL A O 1
ATOM 1464 N N . ARG A 1 176 ? 35.673 58.231 23.192 1.00 16.98 398 ARG A N 1
ATOM 1465 C CA . ARG A 1 176 ? 34.833 59.039 24.062 1.00 22.43 398 ARG A CA 1
ATOM 1466 C C . ARG A 1 176 ? 34.193 60.138 23.236 1.00 22.72 398 ARG A C 1
ATOM 1467 O O . ARG A 1 176 ? 34.867 60.798 22.456 1.00 18.89 398 ARG A O 1
ATOM 1475 N N . ILE A 1 177 ? 32.884 60.307 23.391 1.00 19.52 399 ILE A N 1
ATOM 1476 C CA . ILE A 1 177 ? 32.147 61.323 22.660 1.00 22.11 399 ILE A CA 1
ATOM 1477 C C . ILE A 1 177 ? 31.811 62.373 23.718 1.00 24.09 399 ILE A C 1
ATOM 1478 O O . ILE A 1 177 ? 30.920 62.189 24.551 1.00 22.00 399 ILE A O 1
ATOM 1483 N N . VAL A 1 178 ? 32.557 63.467 23.671 1.00 18.88 400 VAL A N 1
ATOM 1484 C CA . VAL A 1 178 ? 32.480 64.532 24.661 1.00 17.88 400 VAL A CA 1
ATOM 1485 C C . VAL A 1 178 ? 32.316 65.910 24.042 1.00 24.91 400 VAL A C 1
ATOM 1486 O O . VAL A 1 178 ? 32.354 66.056 22.833 1.00 21.66 400 VAL A O 1
ATOM 1490 N N . ALA A 1 179 ? 32.189 66.925 24.893 1.00 25.34 401 ALA A N 1
ATOM 1491 C CA . ALA A 1 179 ? 32.011 68.310 24.450 1.00 23.74 401 ALA A CA 1
ATOM 1492 C C . ALA A 1 179 ? 33.312 68.996 23.993 1.00 21.45 401 ALA A C 1
ATOM 1493 O O . ALA A 1 179 ? 33.332 69.756 23.019 1.00 24.80 401 ALA A O 1
ATOM 1495 N N . TYR A 1 180 ? 34.402 68.717 24.694 1.00 25.44 402 TYR A N 1
ATOM 1496 C CA . TYR A 1 180 ? 35.689 69.330 24.380 1.00 23.74 402 TYR A CA 1
ATOM 1497 C C . TYR A 1 180 ? 36.772 68.256 24.226 1.00 23.95 402 TYR A C 1
ATOM 1498 O O . TYR A 1 180 ? 37.592 68.034 25.126 1.00 19.62 402 TYR A O 1
ATOM 1507 N N . PRO A 1 181 ? 36.789 67.575 23.073 1.00 22.48 403 PRO A N 1
ATOM 1508 C CA . PRO A 1 181 ? 37.798 66.529 22.878 1.00 18.51 403 PRO A CA 1
ATOM 1509 C C . PRO A 1 181 ? 39.236 66.953 23.184 1.00 23.74 403 PRO A C 1
ATOM 1510 O O . PRO A 1 181 ? 40.007 66.137 23.688 1.00 22.81 403 PRO A O 1
ATOM 1514 N N . ARG A 1 182 ? 39.613 68.207 22.899 1.00 16.51 404 ARG A N 1
ATOM 1515 C CA . ARG A 1 182 ? 40.998 68.623 23.181 1.00 27.78 404 ARG A CA 1
ATOM 1516 C C . ARG A 1 182 ? 41.331 68.689 24.675 1.00 25.07 404 ARG A C 1
ATOM 1517 O O . ARG A 1 182 ? 42.472 68.473 25.054 1.00 22.50 404 ARG A O 1
ATOM 1525 N N . ARG A 1 183 ? 40.344 68.983 25.519 1.00 21.48 405 ARG A N 1
ATOM 1526 C CA . ARG A 1 183 ? 40.581 69.002 26.960 1.00 17.91 405 ARG A CA 1
ATOM 1527 C C . ARG A 1 183 ? 40.949 67.584 27.419 1.00 18.17 405 ARG A C 1
ATOM 1528 O O . ARG A 1 183 ? 41.996 67.365 28.040 1.00 16.06 405 ARG A O 1
ATOM 1536 N N . ASP A 1 184 ? 40.099 66.619 27.078 1.00 15.53 406 ASP A N 1
ATOM 1537 C CA . ASP A 1 184 ? 40.318 65.240 27.490 1.00 19.25 406 ASP A CA 1
ATOM 1538 C C . ASP A 1 184 ? 41.585 64.630 26.881 1.00 21.94 406 ASP A C 1
ATOM 1539 O O . ASP A 1 184 ? 42.332 63.916 27.557 1.00 21.24 406 ASP A O 1
ATOM 1544 N N . TRP A 1 185 ? 41.817 64.912 25.607 1.00 17.73 407 TRP A N 1
ATOM 1545 C CA . TRP A 1 185 ? 43.017 64.440 24.920 1.00 19.65 407 TRP A CA 1
ATOM 1546 C C . TRP A 1 185 ? 44.265 64.990 25.624 1.00 16.78 407 TRP A C 1
ATOM 1547 O O . TRP A 1 185 ? 45.237 64.256 25.863 1.00 20.03 407 TRP A O 1
ATOM 1558 N N . LYS A 1 186 ? 44.252 66.283 25.943 1.00 20.89 408 LYS A N 1
ATOM 1559 C CA . LYS A 1 186 ? 45.418 66.887 26.584 1.00 17.76 408 LYS A CA 1
ATOM 1560 C C . LYS A 1 186 ? 45.672 66.301 27.966 1.00 24.79 408 LYS A C 1
ATOM 1561 O O . LYS A 1 186 ? 46.834 66.028 28.340 1.00 19.90 408 LYS A O 1
ATOM 1567 N N . ASN A 1 187 ? 44.600 66.112 28.729 1.00 20.80 409 ASN A N 1
ATOM 1568 C CA . ASN A 1 187 ? 44.734 65.525 30.057 1.00 21.70 409 ASN A CA 1
ATOM 1569 C C . ASN A 1 187 ? 45.316 64.125 29.898 1.00 24.18 409 ASN A C 1
ATOM 1570 O O . ASN A 1 187 ? 46.199 63.716 30.649 1.00 20.21 409 ASN A O 1
ATOM 1575 N N . PHE A 1 188 ? 44.802 63.378 28.929 1.00 19.98 410 PHE A N 1
ATOM 1576 C CA . PHE A 1 188 ? 45.306 62.025 28.710 1.00 24.12 410 PHE A CA 1
ATOM 1577 C C . PHE A 1 188 ? 46.804 62.003 28.387 1.00 21.50 410 PHE A C 1
ATOM 1578 O O . PHE A 1 188 ? 47.564 61.230 28.978 1.00 21.87 410 PHE A O 1
ATOM 1586 N N . CYS A 1 189 ? 47.228 62.837 27.438 1.00 20.22 411 CYS A N 1
ATOM 1587 C CA . CYS A 1 189 ? 48.631 62.886 27.063 1.00 16.77 411 CYS A CA 1
ATOM 1588 C C . CYS A 1 189 ? 49.542 63.274 28.240 1.00 26.75 411 CYS A C 1
ATOM 1589 O O . CYS A 1 189 ? 50.571 62.627 28.469 1.00 22.85 411 CYS A O 1
ATOM 1592 N N . GLU A 1 190 ? 49.159 64.303 28.999 1.00 21.54 412 GLU A N 1
ATOM 1593 C CA . GLU A 1 190 ? 49.966 64.738 30.152 1.00 23.18 412 GLU A CA 1
ATOM 1594 C C . GLU A 1 190 ? 50.067 63.628 31.184 1.00 29.76 412 GLU A C 1
ATOM 1595 O O . GLU A 1 190 ? 51.132 63.416 31.753 1.00 26.62 412 GLU A O 1
ATOM 1601 N N . ARG A 1 191 ? 48.963 62.928 31.445 1.00 22.34 413 ARG A N 1
ATOM 1602 C CA . ARG A 1 191 ? 48.998 61.842 32.418 1.00 24.12 413 ARG A CA 1
ATOM 1603 C C . ARG A 1 191 ? 49.906 60.698 31.940 1.00 37.31 413 ARG A C 1
ATOM 1604 O O . ARG A 1 191 ? 50.684 60.149 32.724 1.00 29.36 413 ARG A O 1
ATOM 1612 N N . GLU A 1 192 ? 49.817 60.350 30.656 1.00 25.16 414 GLU A N 1
ATOM 1613 C CA . GLU A 1 192 ? 50.657 59.290 30.101 1.00 34.38 414 GLU A CA 1
ATOM 1614 C C . GLU A 1 192 ? 52.135 59.657 30.127 1.00 37.14 414 GLU A C 1
ATOM 1615 O O . GLU A 1 192 ? 52.957 58.867 30.589 1.00 32.76 414 GLU A O 1
ATOM 1621 N N . ASP A 1 193 ? 52.470 60.848 29.628 1.00 32.56 415 ASP A N 1
ATOM 1622 C CA . ASP A 1 193 ? 53.856 61.300 29.584 1.00 31.89 415 ASP A CA 1
ATOM 1623 C C . ASP A 1 193 ? 54.448 61.468 30.973 1.00 44.28 415 ASP A C 1
ATOM 1624 O O . ASP A 1 193 ? 55.660 61.427 31.144 1.00 48.13 415 ASP A O 1
ATOM 1629 N N . ALA A 1 194 ? 53.596 61.678 31.964 1.00 35.15 416 ALA A N 1
ATOM 1630 C CA . ALA A 1 194 ? 54.081 61.843 33.320 1.00 52.53 416 ALA A CA 1
ATOM 1631 C C . ALA A 1 194 ? 54.603 60.494 33.785 1.00 61.79 416 ALA A C 1
ATOM 1632 O O . ALA A 1 194 ? 55.479 60.422 34.645 1.00 64.73 416 ALA A O 1
ATOM 1634 N N . LYS A 1 195 ? 54.063 59.426 33.207 1.00 65.92 417 LYS A N 1
ATOM 1635 C CA . LYS A 1 195 ? 54.485 58.079 33.561 1.00 72.79 417 LYS A CA 1
ATOM 1636 C C . LYS A 1 195 ? 55.948 57.889 33.174 1.00 79.57 417 LYS A C 1
ATOM 1637 O O . LYS A 1 195 ? 56.272 57.705 31.998 1.00 79.15 417 LYS A O 1
ATOM 1643 N N . GLN A 1 196 ? 56.821 57.945 34.178 1.00 81.57 418 GLN A N 1
ATOM 1644 C CA . GLN A 1 196 ? 58.263 57.802 33.986 1.00 87.32 418 GLN A CA 1
ATOM 1645 C C . GLN A 1 196 ? 58.619 56.554 33.185 1.00 88.98 418 GLN A C 1
ATOM 1646 O O . GLN A 1 196 ? 59.134 55.579 33.735 1.00 91.97 418 GLN A O 1
#

Radius of gyration: 16.54 Å; Cα contacts (8 Å, |Δi|>4): 425; chains: 1; bounding box: 45×40×39 Å

B-factor: mean 35.93, std 18.94, range [11.4, 97.7]

CATH classification: 2.60.40.720

GO terms:
  GO:0005634 nucleus (C, IDA)
  GO:0005654 nucleoplasm (C, IDA)
  GO:0005730 nucleolus (C, IDA)
  GO:0003677 DNA binding (F, IDA)
  GO:0003700 DNA-binding transcription factor activity (F, IDA)
  GO:0045944 positive regulation of transcription by RNA polymerase II (P, IDA)
  GO:0006355 regulation of DNA-templated transcription (P, IDA)
  GO:0042771 intrinsic apoptotic signaling pathway in response to DNA damage by p53 class mediator (P, IGI)
  GO:0042594 response to starvation (P, IMP)
  GO:0042771 intrinsic apoptotic signaling pathway in response to DNA damage by p53 class mediator (P, IMP)
  GO:0045132 meiotic chromosome segregation (P, IMP)
  GO:0008340 determination of adult lifespan (P, IMP)
  GO:0072332 intrinsic apoptotic signaling pathway by p53 class mediator (P, IGI)
  GO:0008630 intrinsic apoptotic signaling pathway in response to D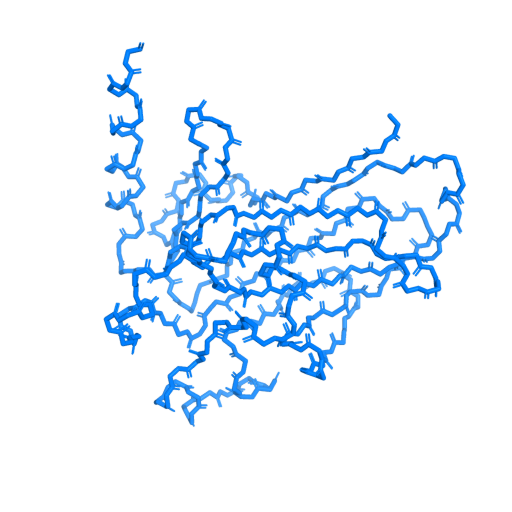NA damage (P, IMP)
  GO:0042770 signal transduction in response to DNA damage (P, IDA)
  GO:0042771 intrinsic apoptotic signaling pathway in response to DNA damage by p53 class mediator (P, IDA)
  GO:0008270 zinc ion binding (F, IDA)
  GO:0042803 protein homodimerization activity (F, IDA)
  GO:0043565 sequence-specific DNA binding (F, IDA)
  GO:0001666 response to hypoxia (P, IMP)

InterPro domains:
  IPR008967 p53-like transcription factor, DNA-binding domain superfamily [SSF49417] (224-417)
  IPR012346 p53/RUNT-type transcription factor, DNA-binding domain superfamily [G3DSA:2.60.40.720] (223-418)
  IPR015367 Transcription factor CEP-1, DNA-binding domain [PF09287] (223-418)
  IPR054106 CEP-1, C-terminal SAM domain [PF21907] (541-638)